Protein AF-F0ZV83-F1 (afdb_monomer)

Nearest PDB structures (foldseek):
  6my0-assembly2_B  TM=2.348E-01  e=2.759E-01  Homo sapiens
  6i8x-assembly2_B  TM=2.522E-01  e=2.759E-01  Ascaris suum
  5jk2-assembly1_A  TM=2.781E-01  e=2.162E+00  Treponema pallidum subsp. pallidum str. Nichols
  7fbi-assembly1_A  TM=1.540E-01  e=6.372E+00  human gammaherpesvirus 4

Sequence (252 aa):
MKFLIITIILFFNYIYAIQLETPTSIYTNFSIDGMRCNAEGETILLDQCKNLCSHPQNIQYDTTKDKYSISIYFDESCTQLSDRQYFTCPQAQIGADQIYCNNSIKYETFSSFTLSKRGCSYTSASIGNCTQFCGETYKVVQQTNTSFNYSIISFSDEECKNEKEIPLNFTCISDNKPVSVIDTDVSIICHGSSPSNNSESSNSQSSSSNSTSNSLSSSSSSQDGSDSENSSSIVKYSILLIIFTIFNIFIL

Solvent-accessible surface area (backbone atoms only — not comparable to full-atom values): 15341 Å² total; per-residue (Å²): 110,74,67,61,55,52,53,50,53,52,50,50,53,50,48,55,71,68,54,73,84,63,64,80,79,72,60,40,33,35,34,52,43,33,94,78,25,87,32,76,91,45,72,44,43,55,52,38,72,42,78,49,56,94,33,20,30,34,33,43,70,42,79,89,76,71,30,36,32,45,36,36,22,81,35,83,81,60,77,45,79,69,48,74,50,76,46,49,78,60,62,37,74,60,89,78,31,37,38,44,50,35,75,79,71,81,76,55,58,61,46,36,36,39,42,34,38,86,97,38,75,69,39,77,40,37,61,80,38,63,30,76,49,86,93,42,23,33,32,38,41,73,44,96,78,42,79,36,36,34,30,44,33,40,18,80,39,82,82,60,80,46,77,65,56,83,63,49,61,41,63,50,76,52,66,80,38,67,32,75,34,85,98,56,71,46,39,35,27,32,30,54,59,70,76,86,72,78,88,74,89,76,90,82,90,88,83,88,80,89,84,86,84,87,83,91,84,84,89,81,85,87,79,90,81,90,78,90,82,86,90,64,64,70,69,54,56,56,53,55,51,52,53,52,53,55,55,57,63,73,76,107

Structure (mmCIF, N/CA/C/O backbone):
data_AF-F0ZV83-F1
#
_entry.id   AF-F0ZV83-F1
#
loop_
_atom_site.group_PDB
_atom_site.id
_atom_site.type_symbol
_atom_site.label_atom_id
_atom_site.label_alt_id
_atom_site.label_comp_id
_atom_site.label_asym_id
_atom_site.label_entity_id
_atom_site.label_seq_id
_atom_site.pdbx_PDB_ins_code
_atom_site.Cartn_x
_atom_site.Cartn_y
_atom_site.Cartn_z
_atom_site.occupancy
_atom_site.B_iso_or_equiv
_atom_site.auth_seq_id
_atom_site.auth_comp_id
_atom_site.auth_asym_id
_atom_site.auth_atom_id
_atom_site.pdbx_PDB_model_num
ATOM 1 N N . MET A 1 1 ? 34.521 14.206 39.783 1.00 61.62 1 MET A N 1
ATOM 2 C CA . MET A 1 1 ? 34.780 13.918 38.350 1.00 61.62 1 MET A CA 1
ATOM 3 C C . MET A 1 1 ? 34.098 12.648 37.846 1.00 61.62 1 MET A C 1
ATOM 5 O O . MET A 1 1 ? 33.393 12.752 36.857 1.00 61.62 1 MET A O 1
ATOM 9 N N . LYS A 1 2 ? 34.213 11.485 38.511 1.00 62.41 2 LYS A N 1
ATOM 10 C CA . LYS A 1 2 ? 33.602 10.220 38.034 1.00 62.41 2 LYS A CA 1
ATOM 11 C C . LYS A 1 2 ? 32.083 10.288 37.781 1.00 62.41 2 LYS A C 1
ATOM 13 O O . LYS A 1 2 ? 31.611 9.740 36.798 1.00 62.41 2 LYS A O 1
ATOM 18 N N . PHE A 1 3 ? 31.341 11.016 38.618 1.00 65.81 3 PHE A N 1
ATOM 19 C CA . PHE A 1 3 ? 29.886 11.158 38.473 1.00 65.81 3 PHE A CA 1
ATOM 20 C C . PHE A 1 3 ? 29.480 11.959 37.223 1.00 65.81 3 PHE A C 1
ATOM 22 O O . PHE A 1 3 ? 28.558 11.568 36.524 1.00 65.81 3 PHE A O 1
ATOM 29 N N . LEU A 1 4 ? 30.221 13.024 36.894 1.00 75.25 4 LEU A N 1
ATOM 30 C CA . LEU A 1 4 ? 29.968 13.862 35.714 1.00 75.25 4 LEU A CA 1
ATOM 31 C C . LEU A 1 4 ? 30.155 13.069 34.410 1.00 75.25 4 LEU A C 1
ATOM 33 O O . LEU A 1 4 ? 29.366 13.203 33.481 1.00 75.25 4 LEU A O 1
ATOM 37 N N . ILE A 1 5 ? 31.180 12.212 34.365 1.00 76.81 5 ILE A N 1
ATOM 38 C CA . ILE A 1 5 ? 31.495 11.380 33.196 1.00 76.81 5 ILE A CA 1
ATOM 39 C C . ILE A 1 5 ? 30.369 10.372 32.934 1.00 76.81 5 ILE A C 1
ATOM 41 O O . ILE A 1 5 ? 29.948 10.210 31.793 1.00 76.81 5 ILE A O 1
ATOM 45 N N . ILE A 1 6 ? 29.827 9.748 33.986 1.00 79.00 6 ILE A N 1
ATOM 46 C CA . ILE A 1 6 ? 28.720 8.789 33.860 1.00 79.00 6 ILE A CA 1
ATOM 47 C C . ILE A 1 6 ? 27.459 9.482 33.329 1.00 79.00 6 ILE A C 1
ATOM 49 O O . ILE A 1 6 ? 26.824 8.966 32.411 1.00 79.00 6 ILE A O 1
ATOM 53 N N . THR A 1 7 ? 27.120 10.670 33.838 1.00 75.12 7 THR A N 1
ATOM 54 C CA . THR A 1 7 ? 25.938 11.412 33.372 1.00 75.12 7 THR A CA 1
ATOM 55 C C . THR A 1 7 ? 26.059 11.823 31.906 1.00 75.12 7 THR A C 1
ATOM 57 O O . THR A 1 7 ? 25.088 11.719 31.163 1.00 75.12 7 THR A O 1
ATOM 60 N N . ILE A 1 8 ? 27.253 12.231 31.463 1.00 78.62 8 ILE A N 1
ATOM 61 C CA . ILE A 1 8 ? 27.509 12.584 30.061 1.00 78.62 8 ILE A CA 1
ATOM 62 C C . ILE A 1 8 ? 27.368 11.350 29.159 1.00 78.62 8 ILE A C 1
ATOM 64 O O . ILE A 1 8 ? 26.695 11.428 28.136 1.00 78.62 8 ILE A O 1
ATOM 68 N N . ILE A 1 9 ? 27.924 10.197 29.548 1.00 75.81 9 ILE A N 1
ATOM 69 C CA . ILE A 1 9 ? 27.810 8.950 28.770 1.00 75.81 9 ILE A CA 1
ATOM 70 C C . ILE A 1 9 ? 26.347 8.511 28.638 1.00 75.81 9 ILE A C 1
ATOM 72 O O . ILE A 1 9 ? 25.919 8.130 27.550 1.00 75.81 9 ILE A O 1
ATOM 76 N N . LEU A 1 10 ? 25.563 8.583 29.716 1.00 74.38 10 LEU A N 1
ATOM 77 C CA . LEU A 1 10 ? 24.141 8.231 29.676 1.00 74.38 10 LEU A CA 1
ATOM 78 C C . LEU A 1 10 ? 23.335 9.208 28.816 1.00 74.38 10 LEU A C 1
ATOM 80 O O . LEU A 1 10 ? 22.484 8.775 28.049 1.00 74.38 10 LEU A O 1
ATOM 84 N N . PHE A 1 11 ? 23.639 10.505 28.885 1.00 74.88 11 PHE A N 1
ATOM 85 C CA . PHE A 1 11 ? 22.988 11.517 28.058 1.00 74.88 11 PHE A CA 1
ATOM 86 C C . PHE A 1 11 ? 23.322 11.349 26.570 1.00 74.88 11 PHE A C 1
ATOM 88 O O . PHE A 1 11 ? 22.432 11.454 25.734 1.00 74.88 11 PHE A O 1
ATOM 95 N N . PHE A 1 12 ? 24.567 11.002 26.227 1.00 69.69 12 PHE A N 1
ATOM 96 C CA . PHE A 1 12 ? 24.932 10.669 24.849 1.00 69.69 12 PHE A CA 1
ATOM 97 C C . PHE A 1 12 ? 24.249 9.390 24.366 1.00 69.69 12 PHE A C 1
ATOM 99 O O . PHE A 1 12 ? 23.709 9.400 23.269 1.00 69.69 12 PHE A O 1
ATOM 106 N N . ASN A 1 13 ? 24.198 8.322 25.169 1.00 64.81 13 ASN A N 1
ATOM 107 C CA . ASN A 1 13 ? 23.461 7.105 24.796 1.00 64.81 13 ASN A CA 1
ATOM 108 C C . ASN A 1 13 ? 21.956 7.370 24.631 1.00 64.81 13 ASN A C 1
ATOM 110 O O . ASN A 1 13 ? 21.340 6.839 23.715 1.00 64.81 13 ASN A O 1
ATOM 114 N N . TYR A 1 14 ? 21.377 8.233 25.468 1.00 66.94 14 TYR A N 1
ATOM 115 C CA . TYR A 1 14 ? 19.985 8.668 25.351 1.00 66.94 14 TYR A CA 1
ATOM 116 C C . TYR A 1 14 ? 19.747 9.502 24.083 1.00 66.94 14 TYR A C 1
ATOM 118 O O . TYR A 1 14 ? 18.780 9.270 23.368 1.00 66.94 14 TYR A O 1
ATOM 126 N N . ILE A 1 15 ? 20.657 10.422 23.745 1.00 63.88 15 ILE A N 1
ATOM 127 C CA . ILE A 1 15 ? 20.596 11.175 22.486 1.00 63.88 15 ILE A CA 1
ATOM 128 C C . ILE A 1 15 ? 20.787 10.251 21.277 1.00 63.88 15 ILE A C 1
ATOM 130 O O . ILE A 1 15 ? 20.085 10.437 20.293 1.00 63.88 15 ILE A O 1
ATOM 134 N N . TYR A 1 16 ? 21.660 9.241 21.343 1.00 55.75 16 TYR A N 1
ATOM 135 C CA . TYR A 1 16 ? 21.807 8.219 20.296 1.00 55.75 16 TYR A CA 1
ATOM 136 C C . TYR A 1 16 ? 20.568 7.326 20.157 1.00 55.75 16 TYR A C 1
ATOM 138 O O . TYR A 1 16 ? 20.278 6.881 19.057 1.00 55.75 16 TYR A O 1
ATOM 146 N N . ALA A 1 17 ? 19.821 7.082 21.237 1.00 55.75 17 ALA A N 1
ATOM 147 C CA . ALA A 1 17 ? 18.543 6.375 21.165 1.00 55.75 17 ALA A CA 1
ATOM 148 C C . ALA A 1 17 ? 17.415 7.243 20.569 1.00 55.75 17 ALA A C 1
ATOM 150 O O . ALA A 1 17 ? 16.441 6.704 20.058 1.00 55.75 17 ALA A O 1
ATOM 151 N N . ILE A 1 18 ? 17.535 8.575 20.633 1.00 52.28 18 ILE A N 1
ATOM 152 C CA . ILE A 1 18 ? 16.544 9.532 20.101 1.00 52.28 18 ILE A CA 1
ATOM 153 C C . ILE A 1 18 ? 16.893 9.999 18.681 1.00 52.28 18 ILE A C 1
ATOM 155 O O . ILE A 1 18 ? 16.014 10.366 17.905 1.00 52.28 18 ILE A O 1
ATOM 159 N N . GLN A 1 19 ? 18.172 10.003 18.321 1.00 40.22 19 GLN A N 1
ATOM 160 C CA . GLN A 1 19 ? 18.642 10.345 16.987 1.00 40.22 19 GLN A CA 1
ATOM 161 C C . GLN A 1 19 ? 18.720 9.071 16.141 1.00 40.22 19 GLN A C 1
ATOM 163 O O . GLN A 1 19 ? 19.552 8.213 16.407 1.00 40.22 19 GLN A O 1
ATOM 168 N N . LEU A 1 20 ? 17.922 9.041 15.069 1.00 44.94 20 LEU A N 1
ATOM 169 C CA . LEU A 1 20 ? 18.002 8.144 13.904 1.00 44.94 20 LEU A CA 1
ATOM 170 C C . LEU A 1 20 ? 17.047 6.940 13.842 1.00 44.94 20 LEU A C 1
ATOM 172 O O . LEU A 1 20 ? 17.325 5.995 13.110 1.00 44.94 20 LEU A O 1
ATOM 176 N N . GLU A 1 21 ? 15.832 7.045 14.381 1.00 40.59 21 GLU A N 1
ATOM 177 C CA . GLU A 1 21 ? 14.703 6.607 13.544 1.00 40.59 21 GLU A CA 1
ATOM 178 C C . GLU A 1 21 ? 14.477 7.693 12.488 1.00 40.59 21 GLU A C 1
ATOM 180 O O . GLU A 1 21 ? 13.590 8.540 12.586 1.00 40.59 21 GLU A O 1
ATOM 185 N N . THR A 1 22 ? 15.366 7.749 11.493 1.00 42.22 22 THR A N 1
ATOM 186 C CA . THR A 1 22 ? 15.035 8.465 10.263 1.00 42.22 22 THR A CA 1
ATOM 187 C C . THR A 1 22 ? 13.762 7.826 9.734 1.00 42.22 22 THR A C 1
ATOM 189 O O . THR A 1 22 ? 13.762 6.598 9.605 1.00 42.22 22 THR A O 1
ATOM 192 N N . PRO A 1 23 ? 12.701 8.598 9.433 1.00 47.75 23 PRO A N 1
ATOM 193 C CA . PRO A 1 23 ? 11.516 8.025 8.818 1.00 47.75 23 PRO A CA 1
ATOM 194 C C . PRO A 1 23 ? 11.986 7.228 7.605 1.00 47.75 23 PRO A C 1
ATOM 196 O O . PRO A 1 23 ? 12.714 7.768 6.761 1.00 47.75 23 PRO A O 1
ATOM 199 N N . THR A 1 24 ? 11.648 5.936 7.560 1.00 54.34 24 THR A N 1
ATOM 200 C CA . THR A 1 24 ? 11.872 5.117 6.374 1.00 54.34 24 THR A CA 1
ATOM 201 C C . THR A 1 24 ? 11.246 5.885 5.224 1.00 54.34 24 THR A C 1
ATOM 203 O O . THR A 1 24 ? 10.044 6.149 5.195 1.00 54.34 24 THR A O 1
ATOM 206 N N . SER A 1 25 ? 12.100 6.399 4.341 1.00 66.19 25 SER A N 1
ATOM 207 C CA . SER A 1 25 ? 11.633 7.188 3.214 1.00 66.19 25 SER A CA 1
ATOM 208 C C . SER A 1 25 ? 10.955 6.206 2.277 1.00 66.19 25 SER A C 1
ATOM 210 O O . SER A 1 25 ? 11.633 5.471 1.562 1.00 66.19 25 SER A O 1
ATOM 212 N N . ILE A 1 26 ? 9.625 6.137 2.343 1.00 76.62 26 ILE A N 1
ATOM 213 C CA . ILE A 1 26 ? 8.868 5.404 1.341 1.00 76.62 26 ILE A CA 1
ATOM 214 C C . ILE A 1 26 ? 9.105 6.104 -0.003 1.00 76.62 26 ILE A C 1
ATOM 216 O O . ILE A 1 26 ? 9.083 7.333 -0.109 1.00 76.62 26 ILE A O 1
ATOM 220 N N . TYR A 1 27 ? 9.375 5.309 -1.024 1.00 83.38 27 TYR A N 1
ATOM 221 C CA . TYR A 1 27 ? 9.462 5.740 -2.401 1.00 83.38 27 TYR A CA 1
ATOM 222 C C . TYR A 1 27 ? 8.074 5.602 -3.010 1.00 83.38 27 TYR A C 1
ATOM 224 O O . TYR A 1 27 ? 7.377 4.613 -2.792 1.00 83.38 27 TYR A O 1
ATOM 232 N N . THR A 1 28 ? 7.653 6.618 -3.746 1.00 82.19 28 THR A N 1
ATOM 233 C CA . THR A 1 28 ? 6.270 6.732 -4.233 1.00 82.19 28 THR A CA 1
ATOM 234 C C . THR A 1 28 ? 6.177 6.777 -5.743 1.00 82.19 28 THR A C 1
ATOM 236 O O . THR A 1 28 ? 5.082 6.693 -6.287 1.00 82.19 28 THR A O 1
ATOM 239 N N . ASN A 1 29 ? 7.312 6.908 -6.418 1.00 87.31 29 ASN A N 1
ATOM 240 C CA . ASN A 1 29 ? 7.398 7.053 -7.853 1.00 87.31 29 ASN A CA 1
ATOM 241 C C . ASN A 1 29 ? 8.485 6.113 -8.370 1.00 87.31 29 ASN A C 1
ATOM 243 O O . ASN A 1 29 ? 9.627 6.175 -7.914 1.00 87.31 29 ASN A O 1
ATOM 247 N N . PHE A 1 30 ? 8.125 5.233 -9.293 1.00 89.62 30 PHE A N 1
ATOM 248 C CA . PHE A 1 30 ? 9.000 4.179 -9.781 1.00 89.62 30 PHE A CA 1
ATOM 249 C C . PHE A 1 30 ? 9.090 4.255 -11.294 1.00 89.62 30 PHE A C 1
ATOM 251 O O . PHE A 1 30 ? 8.068 4.377 -11.967 1.00 89.62 30 PHE A O 1
ATOM 258 N N . SER A 1 31 ? 10.300 4.147 -11.829 1.00 89.75 31 SER A N 1
ATOM 259 C CA . SER A 1 31 ? 10.521 3.918 -13.256 1.00 89.75 31 SER A CA 1
ATOM 260 C C . SER A 1 31 ? 11.112 2.532 -13.462 1.00 89.75 31 SER A C 1
ATOM 262 O O . SER A 1 31 ? 11.942 2.081 -12.668 1.00 89.75 31 SER A O 1
ATOM 264 N N . ILE A 1 32 ? 10.671 1.863 -14.523 1.00 87.94 32 ILE A N 1
ATOM 265 C CA . ILE A 1 32 ? 11.094 0.510 -14.880 1.00 87.94 32 ILE A CA 1
ATOM 266 C C . ILE A 1 32 ? 11.774 0.597 -16.238 1.00 87.94 32 ILE A C 1
ATOM 268 O O . ILE A 1 32 ? 11.177 1.081 -17.196 1.00 87.94 32 ILE A O 1
ATOM 272 N N . ASP A 1 33 ? 13.016 0.143 -16.300 1.00 85.69 33 ASP A N 1
ATOM 273 C CA . ASP A 1 33 ? 13.825 0.121 -17.514 1.00 85.69 33 ASP A CA 1
ATOM 274 C C . ASP A 1 33 ? 14.357 -1.294 -17.737 1.00 85.69 33 ASP A C 1
ATOM 276 O O . ASP A 1 33 ? 14.732 -1.977 -16.788 1.00 85.69 33 ASP A O 1
ATOM 280 N N . GLY A 1 34 ? 14.396 -1.766 -18.974 1.00 77.75 34 GLY A N 1
ATOM 281 C CA . GLY A 1 34 ? 14.925 -3.088 -19.270 1.00 77.75 34 GLY A CA 1
ATOM 282 C C . GLY A 1 34 ? 14.707 -3.507 -20.710 1.00 77.75 34 GLY A C 1
ATOM 283 O O . GLY A 1 34 ? 13.873 -2.967 -21.430 1.00 77.75 34 GLY A O 1
ATOM 284 N N . MET A 1 35 ? 15.429 -4.545 -21.142 1.00 71.19 35 MET A N 1
ATOM 285 C CA . MET A 1 35 ? 15.373 -5.032 -22.530 1.00 71.19 35 MET A CA 1
ATOM 286 C C . MET A 1 35 ? 13.969 -5.446 -22.995 1.00 71.19 35 MET A C 1
ATOM 288 O O . MET A 1 35 ? 13.728 -5.551 -24.197 1.00 71.19 35 MET A O 1
ATOM 292 N N . ARG A 1 36 ? 13.065 -5.760 -22.062 1.00 70.56 36 ARG A N 1
ATOM 293 C CA . ARG A 1 36 ? 11.681 -6.165 -22.351 1.00 70.56 36 ARG A CA 1
ATOM 294 C C . ARG A 1 36 ? 10.676 -5.044 -22.100 1.00 70.56 36 ARG A C 1
ATOM 296 O O . ARG A 1 36 ? 9.490 -5.225 -22.374 1.00 70.56 36 ARG A O 1
ATOM 303 N N . CYS A 1 37 ? 11.141 -3.902 -21.608 1.00 73.81 37 CYS A N 1
ATOM 304 C CA . CYS A 1 37 ? 10.320 -2.774 -21.234 1.00 73.81 37 CYS A CA 1
ATOM 305 C C . CYS A 1 37 ? 10.724 -1.523 -22.020 1.00 73.81 37 CYS A C 1
ATOM 307 O O . CYS A 1 37 ? 11.617 -0.787 -21.625 1.00 73.81 37 CYS A O 1
ATOM 309 N N . ASN A 1 38 ? 10.001 -1.224 -23.101 1.00 67.25 38 ASN A N 1
ATOM 310 C CA . ASN A 1 38 ? 10.189 0.018 -23.867 1.00 67.25 38 ASN A CA 1
ATOM 311 C C . ASN A 1 38 ? 9.518 1.238 -23.203 1.00 67.25 38 ASN A C 1
ATOM 313 O O . ASN A 1 38 ? 9.134 2.180 -23.891 1.00 67.25 38 ASN A O 1
ATOM 317 N N . ALA A 1 39 ? 9.315 1.213 -21.887 1.00 68.19 39 ALA A N 1
ATOM 318 C CA . ALA A 1 39 ? 8.642 2.284 -21.159 1.00 68.19 39 ALA A CA 1
ATOM 319 C C . ALA A 1 39 ? 9.640 3.371 -20.721 1.00 68.19 39 ALA A C 1
ATOM 321 O O . ALA A 1 39 ? 9.529 3.892 -19.615 1.00 68.19 39 ALA A O 1
ATOM 322 N N . GLU A 1 40 ? 10.643 3.677 -21.557 1.00 65.44 40 GLU A N 1
ATOM 323 C CA . GLU A 1 40 ? 11.725 4.614 -21.232 1.00 65.44 40 GLU A CA 1
ATOM 324 C C . GLU A 1 40 ? 11.160 5.933 -20.680 1.00 65.44 40 GLU A C 1
ATOM 326 O O . GLU A 1 40 ? 10.445 6.669 -21.361 1.00 65.44 40 GLU A O 1
ATOM 331 N N . GLY A 1 41 ? 11.472 6.226 -19.415 1.00 64.62 41 GLY A N 1
ATOM 332 C CA . GLY A 1 41 ? 11.028 7.439 -18.723 1.00 64.62 41 GLY A CA 1
ATOM 333 C C . GLY A 1 41 ? 9.581 7.423 -18.218 1.00 64.62 41 GLY A C 1
ATOM 334 O O . GLY A 1 41 ? 9.156 8.387 -17.579 1.00 64.62 41 GLY A O 1
ATOM 335 N N . GLU A 1 42 ? 8.819 6.354 -18.446 1.00 80.38 42 GLU A N 1
ATOM 336 C CA . GLU A 1 42 ? 7.504 6.213 -17.844 1.00 80.38 42 GLU A CA 1
ATOM 337 C C . GLU A 1 42 ? 7.595 5.860 -16.363 1.00 80.38 42 GLU A C 1
ATOM 339 O O . GLU A 1 42 ? 8.366 5.004 -15.926 1.00 80.38 42 GLU A O 1
ATOM 344 N N . THR A 1 43 ? 6.730 6.505 -15.589 1.00 85.94 43 THR A N 1
ATOM 345 C CA . THR A 1 43 ? 6.628 6.282 -14.156 1.00 85.94 43 THR A CA 1
ATOM 346 C C . THR A 1 43 ? 5.312 5.625 -13.772 1.00 85.94 43 THR A C 1
ATOM 348 O O . THR A 1 43 ? 4.276 5.831 -14.415 1.00 85.94 43 THR A O 1
ATOM 351 N N . ILE A 1 44 ? 5.353 4.839 -12.704 1.00 87.38 44 ILE A N 1
ATOM 352 C CA . ILE A 1 44 ? 4.197 4.332 -11.972 1.00 87.38 44 ILE A CA 1
ATOM 353 C C . ILE A 1 44 ? 4.268 4.871 -10.549 1.00 87.38 44 ILE A C 1
ATOM 355 O O . ILE A 1 44 ? 5.325 4.848 -9.914 1.00 87.38 44 ILE A O 1
ATOM 359 N N . LEU A 1 45 ? 3.153 5.406 -10.062 1.00 85.38 45 LEU A N 1
ATOM 360 C CA . LEU A 1 45 ? 3.042 5.790 -8.663 1.00 85.38 45 LEU A CA 1
ATOM 361 C C . LEU A 1 45 ? 2.723 4.557 -7.813 1.00 85.38 45 LEU A C 1
ATOM 363 O O . LEU A 1 45 ? 2.105 3.606 -8.297 1.00 85.38 45 LEU A O 1
ATOM 367 N N . LEU A 1 46 ? 3.124 4.585 -6.542 1.00 84.38 46 LEU A N 1
ATOM 368 C CA . LEU A 1 46 ? 2.695 3.585 -5.563 1.00 84.38 46 LEU A CA 1
ATOM 369 C C . LEU A 1 46 ? 1.161 3.439 -5.608 1.00 84.38 46 LEU A C 1
ATOM 371 O O . LEU A 1 46 ? 0.448 4.409 -5.843 1.00 84.38 46 LEU A O 1
ATOM 375 N N . ASP A 1 47 ? 0.660 2.220 -5.459 1.00 79.75 47 ASP A N 1
ATOM 376 C CA . ASP A 1 47 ? -0.753 1.832 -5.498 1.00 79.75 47 ASP A CA 1
ATOM 377 C C . ASP A 1 47 ? -1.528 2.197 -6.781 1.00 79.75 47 ASP A C 1
ATOM 379 O O . ASP A 1 47 ? -2.712 1.881 -6.901 1.00 79.75 47 ASP A O 1
ATOM 383 N N . GLN A 1 48 ? -0.874 2.745 -7.809 1.00 83.75 48 GLN A N 1
ATOM 384 C CA . GLN A 1 48 ? -1.492 2.998 -9.106 1.00 83.75 48 GLN A CA 1
ATOM 385 C C . GLN A 1 48 ? -1.460 1.745 -9.983 1.00 83.75 48 GLN A C 1
ATOM 387 O O . GLN A 1 48 ? -0.416 1.122 -10.151 1.00 83.75 48 GLN A O 1
ATOM 392 N N . CYS A 1 49 ? -2.595 1.376 -10.578 1.00 86.25 49 CYS A N 1
ATOM 393 C CA . CYS A 1 49 ? -2.613 0.436 -11.697 1.00 86.25 49 CYS A CA 1
ATOM 394 C C . CYS A 1 49 ? -2.235 1.185 -12.980 1.00 86.25 49 CYS A C 1
ATOM 396 O O . CYS A 1 49 ? -2.894 2.166 -13.342 1.00 86.25 49 CYS A O 1
ATOM 398 N N . LYS A 1 50 ? -1.169 0.760 -13.659 1.00 89.50 50 LYS A N 1
ATOM 399 C CA . LYS A 1 50 ? -0.720 1.366 -14.915 1.00 89.50 50 LYS A CA 1
ATOM 400 C C . LYS A 1 50 ? -0.221 0.296 -15.878 1.00 89.50 50 LYS A C 1
ATOM 402 O O . LYS A 1 50 ? 0.498 -0.609 -15.476 1.00 89.50 50 LYS A O 1
ATOM 407 N N . ASN A 1 51 ? -0.575 0.416 -17.155 1.00 88.31 51 ASN A N 1
ATOM 408 C CA . ASN A 1 51 ? -0.007 -0.432 -18.197 1.00 88.31 51 ASN A CA 1
ATOM 409 C C . ASN A 1 51 ? 1.429 0.026 -18.504 1.00 88.31 51 ASN A C 1
ATOM 411 O O . ASN A 1 51 ? 1.630 1.136 -18.989 1.00 88.31 51 ASN A O 1
ATOM 415 N N . LEU A 1 52 ? 2.408 -0.813 -18.171 1.00 85.69 52 LEU A N 1
ATOM 416 C CA . LEU A 1 52 ? 3.836 -0.609 -18.406 1.00 85.69 52 LEU A CA 1
ATOM 417 C C . LEU A 1 52 ? 4.436 -1.887 -18.985 1.00 85.69 52 LEU A C 1
ATOM 419 O O . LEU A 1 52 ? 4.028 -2.995 -18.646 1.00 85.69 52 LEU A O 1
ATOM 423 N N . CYS A 1 53 ? 5.425 -1.756 -19.868 1.00 83.38 53 CYS A N 1
ATOM 424 C CA . CYS A 1 53 ? 6.082 -2.916 -20.480 1.00 83.38 53 CYS A CA 1
ATOM 425 C C . CYS A 1 53 ? 5.075 -3.913 -21.117 1.00 83.38 53 CYS A C 1
ATOM 427 O O . CYS A 1 53 ? 5.244 -5.130 -21.027 1.00 83.38 53 CYS A O 1
ATOM 429 N N . SER A 1 54 ? 4.003 -3.399 -21.739 1.00 83.81 54 SER A N 1
ATOM 430 C CA . SER A 1 54 ? 2.882 -4.167 -22.324 1.00 83.81 54 SER A CA 1
ATOM 431 C C . SER A 1 54 ? 2.021 -4.974 -21.341 1.00 83.81 54 SER A C 1
ATOM 433 O O . SER A 1 54 ? 1.246 -5.821 -21.782 1.00 83.81 54 SER A O 1
ATOM 435 N N . HIS A 1 55 ? 2.143 -4.735 -20.035 1.00 88.12 55 HIS A N 1
ATOM 436 C CA . HIS A 1 55 ? 1.333 -5.397 -19.019 1.00 88.12 55 HIS A CA 1
ATOM 437 C C . HIS A 1 55 ? 0.785 -4.385 -18.002 1.00 88.12 55 HIS A C 1
ATOM 439 O O . HIS A 1 55 ? 1.493 -3.465 -17.594 1.00 88.12 55 HIS A O 1
ATOM 445 N N . PRO A 1 56 ? -0.452 -4.553 -17.523 1.00 90.81 56 PRO A N 1
ATOM 446 C CA . PRO A 1 56 ? -0.944 -3.840 -16.351 1.00 90.81 56 PRO A CA 1
ATOM 447 C C . PRO A 1 56 ? -0.122 -4.210 -15.111 1.00 90.81 56 PRO A C 1
ATOM 449 O O . PRO A 1 56 ? 0.053 -5.386 -14.789 1.00 90.81 56 PRO A O 1
ATOM 452 N N . GLN A 1 57 ? 0.403 -3.199 -14.427 1.00 90.75 57 GLN A N 1
ATOM 453 C CA . GLN A 1 57 ? 1.286 -3.336 -13.277 1.00 90.75 57 GLN A CA 1
ATOM 454 C C . GLN A 1 57 ? 0.826 -2.443 -12.128 1.00 90.75 57 GLN A C 1
ATOM 456 O O . GLN A 1 57 ? 0.199 -1.403 -12.336 1.00 90.75 57 GLN A O 1
ATOM 461 N N . ASN A 1 58 ? 1.166 -2.847 -10.909 1.00 90.69 58 ASN A N 1
ATOM 462 C CA . ASN A 1 58 ? 0.933 -2.091 -9.687 1.00 90.69 58 ASN A CA 1
ATOM 463 C C . ASN A 1 58 ? 2.106 -2.298 -8.730 1.00 90.69 58 ASN A C 1
ATOM 465 O O . ASN A 1 58 ? 2.570 -3.429 -8.575 1.00 90.69 58 ASN A O 1
ATOM 469 N N . ILE A 1 59 ? 2.570 -1.227 -8.085 1.00 89.50 59 ILE A N 1
ATOM 470 C CA . ILE A 1 59 ? 3.602 -1.314 -7.049 1.00 89.50 59 ILE A CA 1
ATOM 471 C C . ILE A 1 59 ? 2.981 -0.971 -5.705 1.00 89.50 59 ILE A C 1
ATOM 473 O O . ILE A 1 59 ? 2.373 0.082 -5.572 1.00 89.50 59 ILE A O 1
ATOM 477 N N . GLN A 1 60 ? 3.163 -1.836 -4.713 1.00 87.62 60 GLN A N 1
ATOM 478 C CA . GLN A 1 60 ? 2.618 -1.671 -3.363 1.00 87.62 60 GLN A CA 1
ATOM 479 C C . GLN A 1 60 ? 3.740 -1.774 -2.339 1.00 87.62 60 GLN A C 1
ATOM 481 O O . GLN A 1 60 ? 4.711 -2.498 -2.564 1.00 87.62 60 GLN A O 1
ATOM 486 N N . TYR A 1 61 ? 3.600 -1.101 -1.201 1.00 83.06 61 TYR A N 1
ATOM 487 C CA . TYR A 1 61 ? 4.554 -1.199 -0.101 1.00 83.06 61 TYR A CA 1
ATOM 488 C C . TYR A 1 61 ? 3.984 -2.069 1.023 1.00 83.06 61 TYR A C 1
ATOM 490 O O . TYR A 1 61 ? 2.952 -1.763 1.615 1.00 83.06 61 TYR A O 1
ATOM 498 N N . ASP A 1 62 ? 4.667 -3.174 1.310 1.00 78.62 62 ASP A N 1
ATOM 499 C CA . ASP A 1 62 ? 4.399 -4.039 2.453 1.00 78.62 62 ASP A CA 1
ATOM 500 C C . ASP A 1 62 ? 5.145 -3.474 3.666 1.00 78.62 62 ASP A C 1
ATOM 502 O O . ASP A 1 62 ? 6.325 -3.762 3.893 1.00 78.62 62 ASP A O 1
ATOM 506 N N . THR A 1 63 ? 4.434 -2.667 4.449 1.00 71.75 63 THR A N 1
ATOM 507 C CA . THR A 1 63 ? 4.925 -2.062 5.697 1.00 71.75 63 THR A CA 1
ATOM 508 C C . THR A 1 63 ? 5.376 -3.102 6.724 1.00 71.75 63 THR A C 1
ATOM 510 O O . THR A 1 63 ? 6.249 -2.823 7.538 1.00 71.75 63 THR A O 1
ATOM 513 N N . THR A 1 64 ? 4.823 -4.317 6.682 1.00 71.94 64 THR A N 1
ATOM 514 C CA . THR A 1 64 ? 5.156 -5.391 7.629 1.00 71.94 64 THR A CA 1
ATOM 515 C C . THR A 1 64 ? 6.520 -5.995 7.317 1.00 71.94 64 THR A C 1
ATOM 517 O O . THR A 1 64 ? 7.257 -6.384 8.221 1.00 71.94 64 THR A O 1
ATOM 520 N N . LYS A 1 65 ? 6.854 -6.099 6.026 1.00 74.62 65 LYS A N 1
ATOM 521 C CA . LYS A 1 65 ? 8.130 -6.656 5.556 1.00 74.62 65 LYS A CA 1
ATOM 522 C C . LYS A 1 65 ? 9.182 -5.597 5.245 1.00 74.62 65 LYS A C 1
ATOM 524 O O . LYS A 1 65 ? 10.307 -5.983 4.936 1.00 74.62 65 LYS A O 1
ATOM 529 N N . ASP A 1 66 ? 8.807 -4.320 5.285 1.00 76.38 66 ASP A N 1
ATOM 530 C CA . ASP A 1 66 ? 9.606 -3.192 4.803 1.00 76.38 66 ASP A CA 1
ATOM 531 C C . ASP A 1 66 ? 10.123 -3.431 3.369 1.00 76.38 66 ASP A C 1
ATOM 533 O O . ASP A 1 66 ? 11.312 -3.344 3.060 1.00 76.38 66 ASP A O 1
ATOM 537 N N . LYS A 1 67 ? 9.211 -3.849 2.480 1.00 85.81 67 LYS A N 1
ATOM 538 C CA . LYS A 1 67 ? 9.520 -4.190 1.083 1.00 85.81 67 LYS A CA 1
ATOM 539 C C . LYS A 1 67 ? 8.450 -3.682 0.139 1.00 85.81 67 LYS A C 1
ATOM 541 O O . LYS A 1 67 ? 7.273 -3.657 0.474 1.00 85.81 67 LYS A O 1
ATOM 546 N N . TYR A 1 68 ? 8.851 -3.379 -1.086 1.00 89.31 68 TYR A N 1
ATOM 547 C CA . TYR A 1 68 ? 7.920 -3.151 -2.181 1.00 89.31 68 TYR A CA 1
ATOM 548 C C . TYR A 1 68 ? 7.563 -4.478 -2.835 1.00 89.31 68 TYR A C 1
ATOM 550 O O . TYR A 1 68 ? 8.346 -5.429 -2.818 1.00 89.31 68 TYR A O 1
ATOM 558 N N . SER A 1 69 ? 6.387 -4.535 -3.438 1.00 90.88 69 SER A N 1
ATOM 559 C CA . SER A 1 69 ? 6.004 -5.582 -4.372 1.00 90.88 69 SER A CA 1
ATOM 560 C C . SER A 1 69 ? 5.626 -4.954 -5.698 1.00 90.88 69 SER A C 1
ATOM 562 O O . SER A 1 69 ? 4.969 -3.917 -5.711 1.00 90.88 69 SER A O 1
ATOM 564 N N . ILE A 1 70 ? 6.039 -5.573 -6.797 1.00 91.62 70 ILE A N 1
ATOM 565 C CA . ILE A 1 70 ? 5.488 -5.313 -8.119 1.00 91.62 70 ILE A CA 1
ATOM 566 C C . ILE A 1 70 ? 4.564 -6.474 -8.463 1.00 91.62 70 ILE A C 1
ATOM 568 O O . ILE A 1 70 ? 4.962 -7.637 -8.395 1.00 91.62 70 ILE A O 1
ATOM 572 N N . SER A 1 71 ? 3.316 -6.157 -8.776 1.00 91.75 71 SER A N 1
ATOM 573 C CA . SER A 1 71 ? 2.304 -7.112 -9.211 1.00 91.75 71 SER A CA 1
ATOM 574 C C . SER A 1 71 ? 2.009 -6.871 -10.689 1.00 91.75 71 SER A C 1
ATOM 576 O O . SER A 1 71 ? 1.776 -5.731 -11.089 1.00 91.75 71 SER A O 1
ATOM 578 N N . ILE A 1 72 ? 2.023 -7.936 -11.487 1.00 90.62 72 ILE A N 1
ATOM 579 C CA . ILE A 1 72 ? 1.680 -7.942 -12.914 1.00 90.62 72 ILE A CA 1
ATOM 580 C C . ILE A 1 72 ? 0.308 -8.598 -13.052 1.00 90.62 72 ILE A C 1
ATOM 582 O O . ILE A 1 72 ? 0.076 -9.650 -12.455 1.00 90.62 72 ILE A O 1
ATOM 586 N N . TYR A 1 73 ? -0.589 -8.011 -13.839 1.00 91.69 73 TYR A N 1
ATOM 587 C CA . TYR A 1 73 ? -1.969 -8.473 -13.998 1.00 91.69 73 TYR A CA 1
ATOM 588 C C . TYR A 1 73 ? -2.278 -8.855 -15.446 1.00 91.69 73 TYR A C 1
ATOM 590 O O . TYR A 1 73 ? -1.623 -8.398 -16.381 1.00 91.69 73 TYR A O 1
ATOM 598 N N . PHE A 1 74 ? -3.295 -9.699 -15.630 1.00 88.81 74 PHE A N 1
ATOM 599 C CA . PHE A 1 74 ? -3.804 -10.070 -16.954 1.00 88.81 74 PHE A CA 1
ATOM 600 C C . PHE A 1 74 ? -4.769 -9.031 -17.546 1.00 88.81 74 PHE A C 1
ATOM 602 O O . PHE A 1 74 ? -5.007 -9.037 -18.752 1.00 88.81 74 PHE A O 1
ATOM 609 N N . ASP A 1 75 ? -5.333 -8.155 -16.714 1.00 89.12 75 ASP A N 1
ATOM 610 C CA . ASP A 1 75 ? -6.362 -7.182 -17.078 1.00 89.12 75 ASP A CA 1
ATOM 611 C C . ASP A 1 75 ? -5.968 -5.746 -16.712 1.00 89.12 75 ASP A C 1
ATOM 613 O O . ASP A 1 75 ? -5.316 -5.495 -15.699 1.00 89.12 75 ASP A O 1
ATOM 617 N N . GLU A 1 76 ? -6.411 -4.781 -17.521 1.00 86.81 76 GLU A N 1
ATOM 618 C CA . GLU A 1 76 ? -6.097 -3.353 -17.341 1.00 86.81 76 GLU A CA 1
ATOM 619 C C . GLU A 1 76 ? -6.686 -2.744 -16.064 1.00 86.81 76 GLU A C 1
ATOM 621 O O . GLU A 1 76 ? -6.260 -1.671 -15.643 1.00 86.81 76 GLU A O 1
ATOM 626 N N . SER A 1 77 ? -7.645 -3.423 -15.430 1.00 84.25 77 SER A N 1
ATOM 627 C CA . SER A 1 77 ? -8.203 -3.026 -14.136 1.00 84.25 77 SER A CA 1
ATOM 628 C C . SER A 1 77 ? -7.393 -3.516 -12.929 1.00 84.25 77 SER A C 1
ATOM 630 O O . SER A 1 77 ? -7.775 -3.214 -11.801 1.00 84.25 77 SER A O 1
ATOM 632 N N . CYS A 1 78 ? -6.286 -4.239 -13.139 1.00 86.38 78 CYS A N 1
ATOM 633 C CA . CYS A 1 78 ? -5.463 -4.845 -12.090 1.00 86.38 78 CYS A CA 1
ATOM 634 C C . CYS A 1 78 ? -6.266 -5.707 -11.098 1.00 86.38 78 CYS A C 1
ATOM 636 O O . CYS A 1 78 ? -6.112 -5.591 -9.882 1.00 86.38 78 CYS A O 1
ATOM 638 N N . THR A 1 79 ? -7.141 -6.577 -11.608 1.00 82.31 79 THR A N 1
ATOM 639 C CA . THR A 1 79 ? -8.000 -7.437 -10.773 1.00 82.31 79 THR A CA 1
ATOM 640 C C . THR A 1 79 ? -7.565 -8.902 -10.755 1.00 82.31 79 THR A C 1
ATOM 642 O O . THR A 1 79 ? -7.787 -9.599 -9.765 1.00 82.31 79 THR A O 1
ATOM 645 N N . GLN A 1 80 ? -6.919 -9.383 -11.816 1.00 84.00 80 GLN A N 1
ATOM 646 C CA . GLN A 1 80 ? -6.496 -10.764 -12.003 1.00 84.00 80 GLN A CA 1
ATOM 647 C C . GLN A 1 80 ? -4.967 -10.854 -12.030 1.00 84.00 80 GLN A C 1
ATOM 649 O O . GLN A 1 80 ? -4.321 -10.633 -13.056 1.00 84.00 80 GLN A O 1
ATOM 654 N N . LEU A 1 81 ? -4.388 -11.189 -10.876 1.00 88.19 81 LEU A N 1
ATOM 655 C CA . LEU A 1 81 ? -2.942 -11.299 -10.692 1.00 88.19 81 LEU A CA 1
ATOM 656 C C . LEU A 1 81 ? -2.342 -12.400 -11.584 1.00 88.19 81 LEU A C 1
ATOM 658 O O . LEU A 1 81 ? -2.821 -13.535 -11.589 1.00 88.19 81 LEU A O 1
ATOM 662 N N . SER A 1 82 ? -1.270 -12.060 -12.298 1.00 91.00 82 SER A N 1
ATOM 663 C CA . SER A 1 82 ? -0.430 -12.988 -13.061 1.00 91.00 82 SER A CA 1
ATOM 664 C C . SER A 1 82 ? 0.817 -13.380 -12.276 1.00 91.00 82 SER A C 1
ATOM 666 O O . SER A 1 82 ? 1.090 -14.565 -12.110 1.00 91.00 82 SER A O 1
ATOM 668 N N . ASP A 1 83 ? 1.585 -12.394 -11.814 1.00 89.88 83 ASP A N 1
ATOM 669 C CA . ASP A 1 83 ? 2.842 -12.610 -11.091 1.00 89.88 83 ASP A CA 1
ATOM 670 C C . ASP A 1 83 ? 3.056 -11.512 -10.044 1.00 89.88 83 ASP A C 1
ATOM 672 O O . ASP A 1 83 ? 2.521 -10.408 -10.170 1.00 89.88 83 ASP A O 1
ATOM 676 N N . ARG A 1 84 ? 3.844 -11.812 -9.009 1.00 90.50 84 ARG A N 1
ATOM 677 C CA . ARG A 1 84 ? 4.243 -10.850 -7.981 1.00 90.50 84 ARG A CA 1
ATOM 678 C C . ARG A 1 84 ? 5.674 -11.095 -7.534 1.00 90.50 84 ARG A C 1
ATOM 680 O O . ARG A 1 84 ? 6.032 -12.200 -7.133 1.00 90.50 84 ARG A O 1
ATOM 687 N N . GLN A 1 85 ? 6.464 -10.027 -7.489 1.00 91.31 85 GLN A N 1
ATOM 688 C CA . GLN A 1 85 ? 7.841 -10.069 -7.001 1.00 91.31 85 GLN A CA 1
ATOM 689 C C . GLN A 1 85 ? 8.091 -8.962 -5.981 1.00 91.31 85 GLN A C 1
ATOM 691 O O . GLN A 1 85 ? 7.535 -7.872 -6.085 1.00 91.31 85 GLN A O 1
ATOM 696 N N . TYR A 1 86 ? 8.919 -9.250 -4.977 1.00 91.00 86 TYR A N 1
ATOM 697 C CA . TYR A 1 86 ? 9.245 -8.314 -3.901 1.00 91.00 86 TYR A CA 1
ATOM 698 C C . TYR A 1 86 ? 10.645 -7.737 -4.081 1.00 91.00 86 TYR A C 1
ATOM 700 O O . TYR A 1 86 ? 11.570 -8.457 -4.453 1.00 91.00 86 TYR A O 1
ATOM 708 N N . PHE A 1 87 ? 10.814 -6.460 -3.752 1.00 91.81 87 PHE A N 1
ATOM 709 C CA . PHE A 1 87 ? 12.072 -5.744 -3.915 1.00 91.81 87 PHE A CA 1
ATOM 710 C C . PHE A 1 87 ? 12.269 -4.637 -2.874 1.00 91.81 87 PHE A C 1
ATOM 712 O O . PHE A 1 87 ? 11.368 -4.294 -2.109 1.00 91.81 87 PHE A O 1
ATOM 719 N N . THR A 1 88 ? 13.480 -4.086 -2.839 1.00 89.00 88 THR A N 1
ATOM 720 C CA . THR A 1 88 ? 13.884 -2.986 -1.956 1.00 89.00 88 THR A CA 1
ATOM 721 C C . THR A 1 88 ? 14.428 -1.829 -2.783 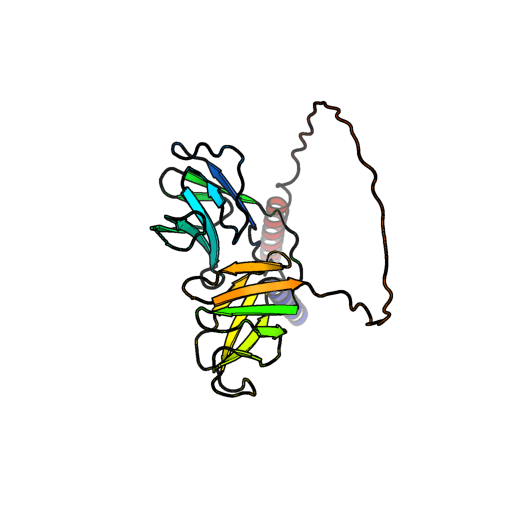1.00 89.00 88 THR A C 1
ATOM 723 O O . THR A 1 88 ? 15.094 -2.046 -3.789 1.00 89.00 88 THR A O 1
ATOM 726 N N . CYS A 1 89 ? 14.174 -0.604 -2.344 1.00 86.88 89 CYS A N 1
ATOM 727 C CA . CYS A 1 89 ? 14.680 0.622 -2.962 1.00 86.88 89 CYS A CA 1
ATOM 728 C C . CYS A 1 89 ? 16.009 1.073 -2.313 1.00 86.88 89 CYS A C 1
ATOM 730 O O . CYS A 1 89 ? 16.338 0.567 -1.237 1.00 86.88 89 CYS A O 1
ATOM 732 N N . PRO A 1 90 ? 16.798 1.994 -2.919 1.00 81.12 90 PRO A N 1
ATOM 733 C CA . PRO A 1 90 ? 16.499 2.844 -4.088 1.00 81.12 90 PRO A CA 1
ATOM 734 C C . PRO A 1 90 ? 16.660 2.182 -5.463 1.00 81.12 90 PRO A C 1
ATOM 736 O O . PRO A 1 90 ? 16.200 2.743 -6.456 1.00 81.12 90 PRO A O 1
ATOM 739 N N . GLN A 1 91 ? 17.317 1.025 -5.541 1.00 75.38 91 GLN A N 1
ATOM 740 C CA . GLN A 1 91 ? 17.526 0.302 -6.794 1.00 75.38 91 GLN A CA 1
ATOM 741 C C . GLN A 1 91 ? 17.220 -1.175 -6.599 1.00 75.38 91 GLN A C 1
ATOM 743 O O . GLN A 1 91 ? 17.695 -1.790 -5.644 1.00 75.38 91 GLN A O 1
ATOM 748 N N . ALA A 1 92 ? 16.472 -1.737 -7.540 1.00 87.19 92 ALA A N 1
ATOM 749 C CA . ALA A 1 92 ? 16.175 -3.157 -7.584 1.00 87.19 92 ALA A CA 1
ATOM 750 C C . ALA A 1 92 ? 16.342 -3.709 -8.995 1.00 87.19 92 ALA A C 1
ATOM 752 O O . ALA A 1 92 ? 16.180 -2.995 -9.982 1.00 87.19 92 ALA A O 1
ATOM 753 N N . GLN A 1 93 ? 16.629 -5.005 -9.072 1.00 85.94 93 GLN A N 1
ATOM 754 C CA . GLN A 1 93 ? 16.607 -5.766 -10.310 1.00 85.94 93 GLN A CA 1
ATOM 755 C C . GLN A 1 93 ? 15.586 -6.893 -10.165 1.00 85.94 93 GLN A C 1
ATOM 757 O O . GLN A 1 93 ? 15.661 -7.684 -9.222 1.00 85.94 93 GLN A O 1
ATOM 762 N N . ILE A 1 94 ? 14.640 -6.956 -11.098 1.00 80.88 94 ILE A N 1
ATOM 763 C CA . ILE A 1 94 ? 13.569 -7.950 -11.137 1.00 80.88 94 ILE A CA 1
ATOM 764 C C . ILE A 1 94 ? 13.654 -8.651 -12.488 1.00 80.88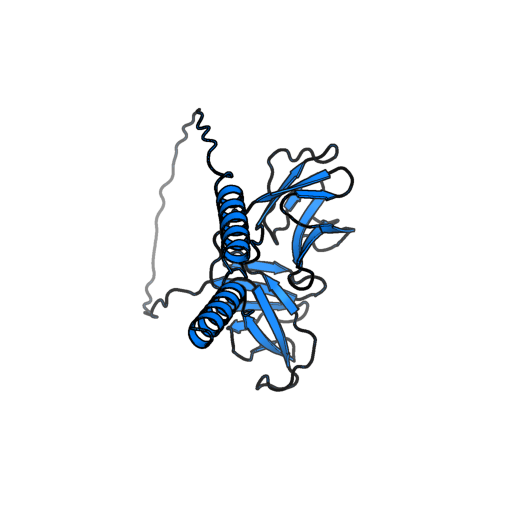 94 ILE A C 1
ATOM 766 O O . ILE A 1 94 ? 13.302 -8.105 -13.530 1.00 80.88 94 ILE A O 1
ATOM 770 N N . GLY A 1 95 ? 14.209 -9.864 -12.484 1.00 81.19 95 GLY A N 1
ATOM 771 C CA . GLY A 1 95 ? 14.550 -10.561 -13.721 1.00 81.19 95 GLY A CA 1
ATOM 772 C C . GLY A 1 95 ? 15.550 -9.766 -14.572 1.00 81.19 95 GLY A C 1
ATOM 773 O O . GLY A 1 95 ? 16.696 -9.559 -14.166 1.00 81.19 95 GLY A O 1
ATOM 774 N N . ALA A 1 96 ? 15.122 -9.366 -15.772 1.00 82.06 96 ALA A N 1
ATOM 775 C CA . ALA A 1 96 ? 15.930 -8.606 -16.730 1.00 82.06 96 ALA A CA 1
ATOM 776 C C . ALA A 1 96 ? 15.682 -7.087 -16.680 1.00 82.06 96 ALA A C 1
ATOM 778 O O . ALA A 1 96 ? 16.334 -6.357 -17.425 1.00 82.06 96 ALA A O 1
ATOM 779 N N . ASP A 1 97 ? 14.765 -6.634 -15.823 1.00 85.31 97 ASP A N 1
ATOM 780 C CA . ASP A 1 97 ? 14.359 -5.237 -15.725 1.00 85.31 97 ASP A CA 1
ATOM 781 C C . ASP A 1 97 ? 14.907 -4.615 -14.428 1.00 85.31 97 ASP A C 1
ATOM 783 O O . ASP A 1 97 ? 15.054 -5.273 -13.390 1.00 85.31 97 ASP A O 1
ATOM 787 N N . GLN A 1 98 ? 15.242 -3.334 -14.497 1.00 88.69 98 GLN A N 1
ATOM 788 C CA . GLN A 1 98 ? 15.761 -2.506 -13.423 1.00 88.69 98 GLN A CA 1
ATOM 789 C C . GLN A 1 98 ? 14.684 -1.521 -12.965 1.00 88.69 98 GLN A C 1
ATOM 791 O O . GLN A 1 98 ? 14.031 -0.863 -13.772 1.00 88.69 98 GLN A O 1
ATOM 796 N N . ILE A 1 99 ? 14.505 -1.415 -11.650 1.00 89.44 99 ILE A N 1
ATOM 797 C CA . ILE A 1 99 ? 13.557 -0.495 -11.023 1.00 89.44 99 ILE A CA 1
ATOM 798 C C . ILE A 1 99 ? 14.337 0.599 -10.308 1.00 89.44 99 ILE A C 1
ATOM 800 O O . ILE A 1 99 ? 15.191 0.319 -9.459 1.00 89.44 99 ILE A O 1
ATOM 804 N N . TYR A 1 100 ? 13.997 1.843 -10.622 1.00 89.88 100 TYR A N 1
ATOM 805 C CA . TYR A 1 100 ? 14.519 3.027 -9.955 1.00 89.88 100 TYR A CA 1
ATOM 806 C C . TYR A 1 100 ? 13.424 3.656 -9.109 1.00 89.88 100 TYR A C 1
ATOM 808 O O . TYR A 1 100 ? 12.337 3.956 -9.603 1.00 89.88 100 TYR A O 1
ATOM 816 N N . CYS A 1 101 ? 13.721 3.864 -7.830 1.00 89.81 101 CYS A N 1
ATOM 817 C CA . CYS A 1 101 ? 12.768 4.413 -6.884 1.00 89.81 101 CYS A CA 1
ATOM 818 C C . CYS A 1 101 ? 13.068 5.885 -6.590 1.00 89.81 101 CYS A C 1
ATOM 820 O O . CYS A 1 101 ? 14.184 6.236 -6.206 1.00 89.81 101 CYS A O 1
ATOM 822 N N . ASN A 1 102 ? 12.046 6.733 -6.691 1.00 85.81 102 ASN A N 1
ATOM 823 C CA . ASN A 1 102 ? 12.116 8.168 -6.444 1.00 85.81 102 ASN A CA 1
ATOM 824 C C . ASN A 1 102 ? 11.085 8.613 -5.391 1.00 85.81 102 ASN A C 1
ATOM 826 O O . ASN A 1 102 ? 9.937 8.163 -5.362 1.00 85.81 102 ASN A O 1
ATOM 830 N N . ASN A 1 103 ? 11.495 9.548 -4.533 1.00 75.12 103 ASN A N 1
ATOM 831 C CA . ASN A 1 103 ? 10.646 10.156 -3.507 1.00 75.12 103 ASN A CA 1
ATOM 832 C C . ASN A 1 103 ? 9.955 11.388 -4.100 1.00 75.12 103 ASN A C 1
ATOM 834 O O . ASN A 1 103 ? 10.470 12.495 -3.957 1.00 75.12 103 ASN A O 1
ATOM 838 N N . SER A 1 104 ? 8.839 11.229 -4.821 1.00 56.78 104 SER A N 1
ATOM 839 C CA . SER A 1 104 ? 8.237 12.372 -5.533 1.00 56.78 104 SER A CA 1
ATOM 840 C C . SER A 1 104 ? 7.071 13.050 -4.813 1.00 56.78 104 SER A C 1
ATOM 842 O O . SER A 1 104 ? 6.523 14.005 -5.359 1.00 56.78 104 SER A O 1
ATOM 844 N N . ILE A 1 105 ? 6.665 12.594 -3.622 1.00 62.06 105 ILE A N 1
ATOM 845 C CA . ILE A 1 105 ? 5.458 13.109 -2.957 1.00 62.06 105 ILE A CA 1
ATOM 846 C C . ILE A 1 105 ? 5.745 13.452 -1.493 1.00 62.06 105 ILE A C 1
ATOM 848 O O . ILE A 1 105 ? 6.364 12.677 -0.764 1.00 62.06 105 ILE A O 1
ATOM 852 N N . LYS A 1 106 ? 5.288 14.635 -1.065 1.00 57.09 106 LYS A N 1
ATOM 853 C CA . LYS A 1 106 ? 5.187 14.999 0.351 1.00 57.09 106 LYS A CA 1
ATOM 854 C C . LYS A 1 106 ? 3.949 14.328 0.934 1.00 57.09 106 LYS A C 1
ATOM 856 O O . LYS A 1 106 ? 2.856 14.519 0.417 1.00 57.09 106 LYS A O 1
ATOM 861 N N . TYR A 1 107 ? 4.134 13.582 2.013 1.00 61.72 107 TYR A N 1
ATOM 862 C CA . TYR A 1 107 ? 3.046 12.893 2.693 1.00 61.72 107 TYR A CA 1
ATOM 863 C C . TYR A 1 107 ? 2.067 13.876 3.325 1.00 61.72 107 TYR A C 1
ATOM 865 O O . TYR A 1 107 ? 2.464 14.740 4.110 1.00 61.72 107 TYR A O 1
ATOM 873 N N . GLU A 1 108 ? 0.787 13.705 3.014 1.00 66.75 108 GLU A N 1
ATOM 874 C CA . GLU A 1 108 ? -0.300 14.337 3.749 1.00 66.75 108 GLU A CA 1
ATOM 875 C C . GLU A 1 108 ? -0.715 13.446 4.923 1.00 66.75 108 GLU A C 1
ATOM 877 O O . GLU A 1 108 ? -0.573 12.223 4.894 1.00 66.75 108 GLU A O 1
ATOM 882 N N . THR A 1 109 ? -1.211 14.063 5.990 1.00 76.75 109 THR A N 1
ATOM 883 C CA . THR A 1 109 ? -1.861 13.343 7.087 1.00 76.75 109 THR A CA 1
ATOM 884 C C . THR A 1 109 ? -3.339 13.157 6.769 1.00 76.75 109 THR A C 1
ATOM 886 O O . THR A 1 109 ? -4.097 14.131 6.671 1.00 76.75 109 THR A O 1
ATOM 889 N N . PHE A 1 110 ? -3.754 11.901 6.676 1.00 86.19 110 PHE A N 1
ATOM 890 C CA . PHE A 1 110 ? -5.139 11.495 6.468 1.00 86.19 110 PHE A CA 1
ATOM 8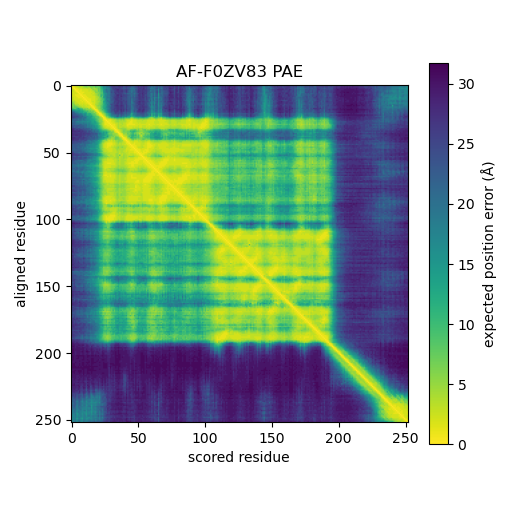91 C C . PHE A 1 110 ? -5.820 11.260 7.814 1.00 86.19 110 PHE A C 1
ATOM 893 O O . PHE A 1 110 ? -5.184 10.784 8.758 1.00 86.19 110 PHE A O 1
ATOM 900 N N . SER A 1 111 ? -7.103 11.609 7.911 1.00 88.44 111 SER A N 1
ATOM 901 C CA . SER A 1 111 ? -7.897 11.462 9.145 1.00 88.44 111 SER A CA 1
ATOM 902 C C . SER A 1 111 ? -9.217 10.721 8.948 1.00 88.44 111 SER A C 1
ATOM 904 O O . SER A 1 111 ? -9.796 10.232 9.924 1.00 88.44 111 SER A O 1
ATOM 906 N N . SER A 1 112 ? -9.667 10.574 7.701 1.00 91.06 112 SER A N 1
ATOM 907 C CA . SER A 1 112 ? -10.869 9.819 7.356 1.00 91.06 112 SER A CA 1
ATOM 908 C C . SER A 1 112 ? -10.628 8.887 6.169 1.00 91.06 112 SER A C 1
ATOM 910 O O . SER A 1 112 ? -9.693 9.068 5.393 1.00 91.06 112 SER A O 1
ATOM 912 N N . PHE A 1 113 ? -11.434 7.832 6.087 1.00 91.88 113 PHE A N 1
ATOM 913 C CA . PHE A 1 113 ? -11.232 6.700 5.188 1.00 91.88 113 PHE A CA 1
ATOM 914 C C . PHE A 1 113 ? -12.587 6.214 4.688 1.00 91.88 113 PHE A C 1
ATOM 916 O O . PHE A 1 113 ? -13.552 6.185 5.450 1.00 91.88 113 PHE A O 1
ATOM 923 N N . THR A 1 114 ? -12.666 5.784 3.436 1.00 92.69 114 THR A N 1
ATOM 924 C CA . THR A 1 114 ? -13.803 5.004 2.938 1.00 92.69 114 THR A CA 1
ATOM 925 C C . THR A 1 114 ? -13.370 3.559 2.788 1.00 92.69 114 THR A C 1
ATOM 927 O O . THR A 1 114 ? -12.444 3.277 2.036 1.00 92.69 114 THR A O 1
ATOM 930 N N . LEU A 1 115 ? -14.037 2.650 3.493 1.00 90.88 115 LEU A N 1
ATOM 931 C CA . LEU A 1 115 ? -13.795 1.214 3.416 1.00 90.88 115 LEU A CA 1
ATOM 932 C C . LEU A 1 115 ? -14.802 0.581 2.461 1.00 90.88 115 LEU A C 1
ATOM 934 O O . LEU A 1 115 ? -15.999 0.867 2.529 1.00 90.88 115 LEU A O 1
ATOM 938 N N . SER A 1 116 ? -14.325 -0.301 1.592 1.00 89.06 116 SER A N 1
ATOM 939 C CA . SER A 1 116 ? -15.152 -1.096 0.689 1.00 89.06 116 SER A CA 1
ATOM 940 C C . SER A 1 116 ? -14.620 -2.526 0.605 1.00 89.06 116 SER A C 1
ATOM 942 O O . SER A 1 116 ? -13.426 -2.767 0.748 1.00 89.06 116 SER A O 1
ATOM 944 N N . LYS A 1 117 ? -15.531 -3.485 0.446 1.00 85.69 117 LYS A N 1
ATOM 945 C CA . LYS A 1 117 ? -15.256 -4.922 0.424 1.00 85.69 117 LYS A CA 1
ATOM 946 C C . LYS A 1 117 ? -16.288 -5.565 -0.480 1.00 85.69 117 LYS A C 1
ATOM 948 O O . LYS A 1 117 ? -17.446 -5.136 -0.510 1.00 85.69 117 LYS A O 1
ATOM 953 N N . ARG A 1 118 ? -15.885 -6.578 -1.242 1.00 81.69 118 ARG A N 1
ATOM 954 C CA . ARG A 1 118 ? -16.781 -7.231 -2.198 1.00 81.69 118 ARG A CA 1
ATOM 955 C C . ARG A 1 118 ? -18.027 -7.773 -1.488 1.00 81.69 118 ARG A C 1
ATOM 957 O O . ARG A 1 118 ? -17.931 -8.538 -0.538 1.00 81.69 118 ARG A O 1
ATOM 964 N N . GLY A 1 119 ? -19.205 -7.395 -1.985 1.00 83.06 119 GLY A N 1
ATOM 965 C CA . GLY A 1 119 ? -20.489 -7.817 -1.411 1.00 83.06 119 GLY A CA 1
ATOM 966 C C . GLY A 1 119 ? -20.983 -6.969 -0.235 1.00 83.06 119 GLY A C 1
ATOM 967 O O . GLY A 1 119 ? -22.045 -7.269 0.303 1.00 83.06 119 GLY A O 1
ATOM 968 N N . CYS A 1 120 ? -20.270 -5.900 0.130 1.00 87.69 120 CYS A N 1
ATOM 969 C CA . CYS A 1 120 ? -20.646 -4.983 1.202 1.00 87.69 120 CYS A CA 1
ATOM 970 C C . CYS A 1 120 ? -20.737 -3.536 0.691 1.00 87.69 120 CYS A C 1
ATOM 972 O O . CYS A 1 120 ? -19.953 -3.109 -0.158 1.00 87.69 120 CYS A O 1
ATOM 974 N N . SER A 1 121 ? -21.713 -2.777 1.201 1.00 88.12 121 SER A N 1
ATOM 975 C CA . SER A 1 121 ? -21.795 -1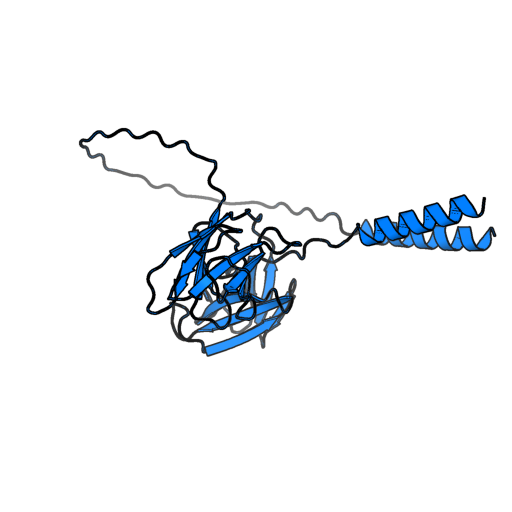.328 0.969 1.00 88.12 121 SER A CA 1
ATOM 976 C C . SER A 1 121 ? -20.593 -0.635 1.592 1.00 88.12 121 SER A C 1
ATOM 978 O O . SER A 1 121 ? -20.126 -1.069 2.641 1.00 88.12 121 SER A O 1
ATOM 980 N N . TYR A 1 122 ? -20.124 0.451 0.982 1.00 89.81 122 TYR A N 1
ATOM 981 C CA . TYR A 1 122 ? -19.029 1.237 1.540 1.00 89.81 122 TYR A CA 1
ATOM 982 C C . TYR A 1 122 ? -19.407 1.847 2.898 1.00 89.81 122 TYR A C 1
ATOM 984 O O . TYR A 1 122 ? -20.576 2.142 3.153 1.00 89.81 122 TYR A O 1
ATOM 992 N N . THR A 1 123 ? -18.412 2.072 3.755 1.00 92.81 123 THR A N 1
ATOM 993 C CA . THR A 1 123 ? -18.588 2.826 5.003 1.00 92.81 123 THR A CA 1
ATOM 994 C C . THR A 1 123 ? -17.492 3.866 5.170 1.00 92.81 123 THR A C 1
ATOM 996 O O . THR A 1 123 ? -16.376 3.681 4.684 1.00 92.81 123 THR A O 1
ATOM 999 N N . SER A 1 124 ? -17.800 4.949 5.874 1.00 93.00 124 SER A N 1
ATOM 1000 C CA . SER A 1 124 ? -16.806 5.950 6.258 1.00 93.00 124 SER A CA 1
ATOM 1001 C C . SER A 1 124 ? -16.276 5.639 7.653 1.00 93.00 124 SER A C 1
ATOM 1003 O O . SER A 1 124 ? -17.057 5.444 8.580 1.00 93.00 124 SER A O 1
ATOM 1005 N N . ALA A 1 125 ? -14.957 5.636 7.803 1.00 90.62 125 ALA A N 1
ATOM 1006 C CA . ALA A 1 125 ? -14.254 5.451 9.063 1.00 90.62 125 ALA A CA 1
ATOM 1007 C C . ALA A 1 125 ? -13.362 6.667 9.355 1.00 90.62 125 ALA A C 1
ATOM 1009 O O . ALA A 1 125 ? -12.891 7.354 8.447 1.00 90.62 125 ALA A O 1
ATOM 1010 N N . SER A 1 126 ? -13.101 6.927 10.631 1.00 90.94 126 SER A N 1
ATOM 1011 C CA . SER A 1 126 ? -12.156 7.957 11.079 1.00 90.94 126 SER A CA 1
ATOM 1012 C C . SER A 1 126 ? -11.122 7.337 12.006 1.00 90.94 126 SER A C 1
ATOM 1014 O O . SER A 1 126 ? -11.421 6.360 12.698 1.00 90.94 126 SER A O 1
ATOM 1016 N N . ILE A 1 127 ? -9.915 7.909 12.041 1.00 89.25 127 ILE A N 1
ATOM 1017 C CA . ILE A 1 127 ? -8.872 7.448 12.969 1.00 89.25 127 ILE A CA 1
ATOM 1018 C C . ILE A 1 127 ? -9.405 7.429 14.397 1.00 89.25 127 ILE A C 1
ATOM 1020 O O . ILE A 1 127 ? -10.029 8.380 14.860 1.00 89.25 127 ILE A O 1
ATOM 1024 N N . GLY A 1 128 ? -9.121 6.336 15.101 1.00 85.81 128 GLY A N 1
ATOM 1025 C CA . GLY A 1 128 ? -9.437 6.199 16.518 1.00 85.81 128 GLY A CA 1
ATOM 1026 C C . GLY A 1 128 ? -10.882 5.795 16.823 1.00 85.81 128 GLY A C 1
ATOM 1027 O O . GLY A 1 128 ? -11.141 5.398 17.959 1.00 85.81 128 GLY A O 1
ATOM 1028 N N . ASN A 1 129 ? -11.781 5.805 15.835 1.00 90.25 129 ASN A N 1
ATOM 1029 C CA . ASN A 1 129 ? -13.197 5.499 16.032 1.00 90.25 129 ASN A CA 1
ATOM 1030 C C . ASN A 1 129 ? -13.557 4.082 15.572 1.00 90.25 129 ASN A C 1
ATOM 1032 O O . ASN A 1 129 ? -13.107 3.615 14.524 1.00 90.25 129 ASN A O 1
ATOM 1036 N N . CYS A 1 130 ? -14.421 3.427 16.346 1.00 91.62 130 CYS A N 1
ATOM 1037 C CA . CYS A 1 130 ? -15.034 2.154 15.984 1.00 91.62 130 CYS A CA 1
ATOM 1038 C C . CYS A 1 130 ? -16.102 2.362 14.919 1.00 91.62 130 CYS A C 1
ATOM 1040 O O . CYS A 1 130 ? -16.990 3.197 15.078 1.00 91.62 130 CYS A O 1
ATOM 1042 N N . THR A 1 131 ? -16.016 1.598 13.838 1.00 91.94 131 THR A N 1
ATOM 1043 C CA . THR A 1 131 ? -16.939 1.678 12.707 1.00 91.94 131 THR A CA 1
ATOM 1044 C C . THR A 1 131 ? -17.442 0.281 12.380 1.00 91.94 131 THR A C 1
ATOM 1046 O O . THR A 1 131 ? -16.636 -0.623 12.168 1.00 91.94 131 THR A O 1
ATOM 1049 N N . GLN A 1 132 ? -18.762 0.096 12.306 1.00 90.12 132 GLN A N 1
ATOM 1050 C CA . GLN A 1 132 ? -19.316 -1.147 11.777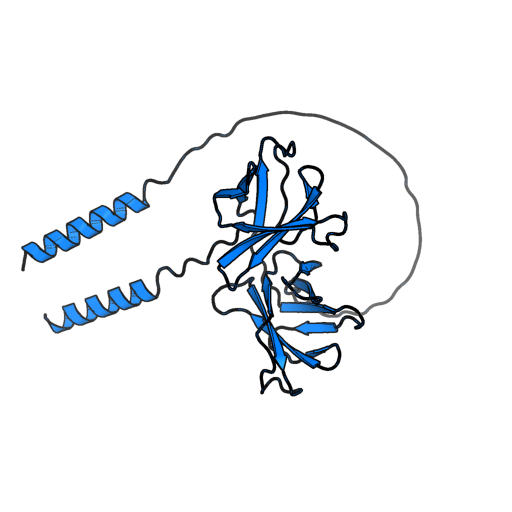 1.00 90.12 132 GLN A CA 1
ATOM 1051 C C . GLN A 1 132 ? -19.254 -1.169 10.253 1.00 90.12 132 GLN A C 1
ATOM 1053 O O . GLN A 1 132 ? -19.638 -0.216 9.569 1.00 90.12 132 GLN A O 1
ATOM 1058 N N . PHE A 1 133 ? -18.784 -2.288 9.723 1.00 89.31 133 PHE A N 1
ATOM 1059 C CA . PHE A 1 133 ? -18.634 -2.526 8.301 1.00 89.31 133 PHE A CA 1
ATOM 1060 C C . PHE A 1 133 ? -18.798 -4.016 8.025 1.00 89.31 133 PHE A C 1
ATOM 1062 O O . PHE A 1 133 ? -18.196 -4.840 8.697 1.00 89.31 133 PHE A O 1
ATOM 1069 N N . CYS A 1 134 ? -19.611 -4.389 7.038 1.00 88.31 134 CYS A N 1
ATOM 1070 C CA . CYS A 1 134 ? -19.694 -5.781 6.575 1.00 88.31 134 CYS A CA 1
ATOM 1071 C C . CYS A 1 134 ? -19.983 -6.829 7.686 1.00 88.31 134 CYS A C 1
ATOM 1073 O O . CYS A 1 134 ? -19.556 -7.975 7.589 1.00 88.31 134 CYS A O 1
ATOM 1075 N N . GLY A 1 135 ? -20.714 -6.442 8.743 1.00 85.25 135 GLY A N 1
ATOM 1076 C CA . GLY A 1 135 ? -21.049 -7.313 9.880 1.00 85.25 135 GLY A CA 1
ATOM 1077 C C . GLY A 1 135 ? -19.970 -7.426 10.964 1.00 85.25 135 GLY A C 1
ATOM 1078 O O . GLY A 1 135 ? -20.133 -8.212 11.894 1.00 85.25 135 GLY A O 1
ATOM 1079 N N . GLU A 1 136 ? -18.892 -6.649 10.869 1.00 87.12 136 GLU A N 1
ATOM 1080 C CA . GLU A 1 136 ? -17.797 -6.612 11.839 1.00 87.12 136 GLU A CA 1
ATOM 1081 C C . GLU A 1 136 ? -17.513 -5.173 12.291 1.00 87.12 136 GLU A C 1
ATOM 1083 O O . GLU A 1 136 ? -17.901 -4.207 11.629 1.00 87.12 136 GLU A O 1
ATOM 1088 N N . THR A 1 137 ? -16.833 -5.023 13.427 1.00 89.88 137 THR A N 1
ATOM 1089 C CA . THR A 1 137 ? -16.374 -3.719 13.916 1.00 89.88 137 THR A CA 1
ATOM 1090 C C . THR A 1 137 ? -14.911 -3.533 13.551 1.00 89.88 137 THR A C 1
ATOM 1092 O O . THR A 1 137 ? -14.091 -4.407 13.820 1.00 89.88 137 THR A O 1
ATOM 1095 N N . TYR A 1 138 ? -14.568 -2.376 12.994 1.00 90.00 138 TYR A N 1
ATOM 1096 C CA . TYR A 1 138 ? -13.198 -2.023 12.645 1.00 90.00 138 TYR A CA 1
ATOM 1097 C C . TYR A 1 138 ? -12.776 -0.700 13.271 1.00 90.00 138 TYR A C 1
ATOM 1099 O O . TYR A 1 138 ? -13.597 0.189 13.500 1.00 90.00 138 TYR A O 1
ATOM 1107 N N . LYS A 1 139 ? -11.470 -0.545 13.475 1.00 91.25 139 LYS A N 1
ATOM 1108 C CA . LYS A 1 139 ? -10.838 0.721 13.848 1.00 91.25 139 LYS A CA 1
ATOM 1109 C C . LYS A 1 139 ? -9.652 0.979 12.939 1.00 91.25 139 LYS A C 1
ATOM 1111 O O . LYS A 1 139 ? -8.814 0.097 12.754 1.00 91.25 139 LYS A O 1
ATOM 1116 N N . VAL A 1 140 ? -9.565 2.199 12.419 1.00 90.81 140 VAL A N 1
ATOM 1117 C CA . VAL A 1 140 ? -8.363 2.670 11.729 1.00 90.81 140 VAL A CA 1
ATOM 1118 C C . VAL A 1 140 ? -7.436 3.312 12.755 1.00 90.81 140 VAL A C 1
ATOM 1120 O O . VAL A 1 140 ? -7.854 4.187 13.522 1.00 90.81 140 VAL A O 1
ATOM 1123 N N . VAL A 1 141 ? -6.177 2.888 12.774 1.00 89.31 141 VAL A N 1
ATOM 1124 C CA . VAL A 1 141 ? -5.127 3.453 13.628 1.00 89.31 141 VAL A CA 1
ATOM 1125 C C . VAL A 1 141 ? -3.958 3.930 12.779 1.00 89.31 141 VAL A C 1
ATOM 1127 O O . VAL A 1 141 ? -3.608 3.302 11.784 1.00 89.31 141 VAL A O 1
ATOM 1130 N N . GLN A 1 142 ? -3.361 5.054 13.164 1.00 86.81 142 GLN A N 1
ATOM 1131 C CA . GLN A 1 142 ? -2.108 5.521 12.578 1.00 86.81 142 GLN A CA 1
ATOM 1132 C C . GLN A 1 142 ? -0.939 4.806 13.257 1.00 86.81 142 GLN A C 1
ATOM 1134 O O . GLN A 1 142 ? -0.925 4.675 14.483 1.00 86.81 142 GLN A O 1
ATOM 1139 N N . GLN A 1 143 ? 0.039 4.353 12.476 1.00 81.56 143 GLN A N 1
ATOM 1140 C CA . GLN A 1 143 ? 1.232 3.719 13.028 1.00 81.56 143 GLN A CA 1
ATOM 1141 C C . GLN A 1 143 ? 2.172 4.775 13.623 1.00 81.56 143 GLN A C 1
ATOM 1143 O O . GLN A 1 143 ? 2.417 5.819 13.023 1.00 81.56 143 GLN A O 1
ATOM 1148 N N . THR A 1 144 ? 2.705 4.508 14.817 1.00 62.09 144 THR A N 1
ATOM 1149 C CA . THR A 1 144 ? 3.374 5.507 15.673 1.00 62.09 144 THR A CA 1
ATOM 1150 C C . THR A 1 144 ? 4.626 6.142 15.068 1.00 62.09 144 THR A C 1
ATOM 1152 O O . THR A 1 144 ? 5.027 7.212 15.516 1.00 62.09 144 THR A O 1
ATOM 1155 N N . ASN A 1 145 ? 5.222 5.521 14.047 1.00 61.19 145 ASN A N 1
ATOM 1156 C CA . ASN A 1 145 ? 6.533 5.916 13.528 1.00 61.19 145 ASN A CA 1
ATOM 1157 C C . ASN A 1 145 ? 6.456 6.521 12.113 1.00 61.19 145 ASN A C 1
ATOM 1159 O O . ASN A 1 145 ? 7.477 6.906 11.548 1.00 61.19 145 ASN A O 1
ATOM 1163 N N . THR A 1 146 ? 5.256 6.641 11.530 1.00 64.12 146 THR A N 1
ATOM 1164 C CA . THR A 1 146 ? 5.073 7.139 10.156 1.00 64.12 146 THR A CA 1
ATOM 1165 C C . THR A 1 146 ? 3.725 7.829 9.987 1.00 64.12 146 THR A C 1
ATOM 1167 O O . THR A 1 146 ? 2.685 7.248 10.287 1.00 64.12 146 THR A O 1
ATOM 1170 N N . SER A 1 147 ? 3.711 9.043 9.430 1.00 69.38 147 SER A N 1
ATOM 1171 C CA . SER A 1 147 ? 2.481 9.836 9.291 1.00 69.38 147 SER A CA 1
ATOM 1172 C C . SER A 1 147 ? 1.500 9.314 8.233 1.00 69.38 147 SER A C 1
ATOM 1174 O O . SER A 1 147 ? 0.362 9.770 8.199 1.00 69.38 147 SER A O 1
ATOM 1176 N N . PHE A 1 148 ? 1.937 8.377 7.393 1.00 73.62 148 PHE A N 1
ATOM 1177 C CA . PHE A 1 148 ? 1.247 7.909 6.189 1.00 73.62 148 PHE A CA 1
ATOM 1178 C C . PHE A 1 148 ? 0.935 6.403 6.195 1.00 73.62 148 PHE A C 1
ATOM 1180 O O . PHE A 1 148 ? 0.285 5.928 5.263 1.00 73.62 148 PHE A O 1
ATOM 1187 N N . ASN A 1 149 ? 1.374 5.654 7.217 1.00 79.62 149 ASN A N 1
ATOM 1188 C CA . ASN A 1 149 ? 0.995 4.249 7.380 1.00 79.62 149 ASN A CA 1
ATOM 1189 C C . ASN A 1 149 ? -0.098 4.106 8.428 1.00 79.62 149 ASN A C 1
ATOM 1191 O O . ASN A 1 149 ? -0.065 4.711 9.506 1.00 79.62 149 ASN A O 1
ATOM 1195 N N . TYR A 1 150 ? -1.043 3.242 8.102 1.00 86.56 150 TYR A N 1
ATOM 1196 C CA . TYR A 1 150 ? -2.237 3.001 8.877 1.00 86.56 150 TYR A CA 1
ATOM 1197 C C . TYR A 1 150 ? -2.486 1.502 8.975 1.00 86.56 150 TYR A C 1
ATOM 1199 O O . TYR A 1 150 ? -2.000 0.710 8.165 1.00 86.56 150 TYR A O 1
ATOM 1207 N N . SER A 1 151 ? -3.276 1.121 9.968 1.00 87.88 151 SER A N 1
ATOM 1208 C CA . SER A 1 151 ? -3.754 -0.243 10.126 1.00 87.88 151 SER A CA 1
ATOM 1209 C C . SER A 1 151 ? -5.263 -0.241 10.317 1.00 87.88 151 SER A C 1
ATOM 1211 O O . SER A 1 151 ? -5.796 0.581 11.065 1.00 87.88 151 SER A O 1
ATOM 1213 N N . ILE A 1 152 ? -5.951 -1.170 9.659 1.00 89.06 152 ILE A N 1
ATOM 1214 C CA . ILE A 1 152 ? -7.321 -1.553 9.995 1.00 89.06 152 ILE A CA 1
ATOM 1215 C C . ILE A 1 152 ? -7.242 -2.755 10.921 1.00 89.06 152 ILE A C 1
ATOM 1217 O O . ILE A 1 152 ? -6.669 -3.783 10.569 1.00 89.06 152 ILE A O 1
ATOM 1221 N N . ILE A 1 153 ? -7.840 -2.627 12.097 1.00 89.25 153 ILE A N 1
ATOM 1222 C CA . ILE A 1 153 ? -7.942 -3.707 13.074 1.00 89.25 153 ILE A CA 1
ATOM 1223 C C . ILE A 1 153 ? -9.413 -4.101 13.166 1.00 89.25 153 ILE A C 1
ATOM 1225 O O . ILE A 1 153 ? -10.266 -3.218 13.291 1.00 89.25 153 ILE A O 1
ATOM 1229 N N . SER A 1 154 ? -9.713 -5.397 13.074 1.00 88.12 154 SER A N 1
ATOM 1230 C CA . SER A 1 154 ? -11.056 -5.932 13.302 1.00 88.12 154 SER A CA 1
ATOM 1231 C C . SER A 1 154 ? -11.234 -6.314 14.772 1.00 88.12 154 SER A C 1
ATOM 1233 O O . SER A 1 154 ? -10.311 -6.796 15.434 1.00 88.12 154 SER A O 1
ATOM 1235 N N . PHE A 1 155 ? -12.432 -6.088 15.299 1.00 88.12 155 PHE A N 1
ATOM 1236 C CA . PHE A 1 155 ? -12.787 -6.315 16.697 1.00 88.12 155 PHE A CA 1
ATOM 1237 C C . PHE A 1 155 ? -14.052 -7.158 16.794 1.00 88.12 155 PHE A C 1
ATOM 1239 O O . PHE A 1 155 ? -14.944 -7.082 15.945 1.00 88.12 155 PHE A O 1
ATOM 1246 N N . SER A 1 156 ? -14.143 -7.960 17.855 1.00 83.94 156 SER A N 1
ATOM 1247 C CA . SER A 1 156 ? -15.332 -8.775 18.133 1.00 83.94 156 SER A CA 1
ATOM 1248 C C . SER A 1 156 ? -16.466 -7.995 18.803 1.00 83.94 156 SER A C 1
ATOM 1250 O O . SER A 1 156 ? -17.577 -8.508 18.906 1.00 83.94 156 SER A O 1
ATOM 1252 N N . ASP A 1 157 ? -16.184 -6.787 19.291 1.00 86.00 157 ASP A N 1
ATOM 1253 C CA . ASP A 1 157 ? -17.132 -5.927 19.995 1.00 86.00 157 ASP A CA 1
ATOM 1254 C C . ASP A 1 157 ? -17.213 -4.529 19.372 1.00 86.00 157 ASP A C 1
ATOM 1256 O O . ASP A 1 157 ? -16.301 -4.072 18.685 1.00 86.00 157 ASP A O 1
ATOM 1260 N N . GLU A 1 158 ? -18.331 -3.847 19.613 1.00 87.12 158 GLU A N 1
ATOM 1261 C CA . GLU A 1 158 ? -18.617 -2.506 19.084 1.00 87.12 158 GLU A CA 1
ATOM 1262 C C . GLU A 1 158 ? -17.769 -1.401 19.732 1.00 87.12 158 GLU A C 1
ATOM 1264 O O . GLU A 1 158 ? -17.659 -0.307 19.183 1.00 87.12 158 GLU A O 1
ATOM 1269 N N . GLU A 1 159 ? -17.136 -1.681 20.875 1.00 87.81 159 GLU A N 1
ATOM 1270 C CA . GLU A 1 159 ? -16.305 -0.729 21.619 1.00 87.81 159 GLU A CA 1
ATOM 1271 C C . GLU A 1 159 ? -14.812 -0.811 21.239 1.00 87.81 159 GLU A C 1
ATOM 1273 O O . GLU A 1 159 ? -13.990 -0.084 21.803 1.00 87.81 159 GLU A O 1
ATOM 1278 N N . CYS A 1 160 ? -14.454 -1.678 20.284 1.00 87.81 160 CYS A N 1
ATOM 1279 C CA . CYS A 1 160 ? -13.085 -1.994 19.867 1.00 87.81 160 CYS A CA 1
ATOM 1280 C C . CYS A 1 160 ? -12.137 -2.336 21.021 1.00 87.81 160 CYS A C 1
ATOM 1282 O O . CYS A 1 160 ? -11.013 -1.826 21.086 1.00 87.81 160 CYS A O 1
ATOM 1284 N N . LYS A 1 161 ? -12.585 -3.177 21.955 1.00 84.31 161 LYS A N 1
ATOM 1285 C CA . LYS A 1 161 ? -11.758 -3.596 23.095 1.00 84.31 161 LYS A CA 1
ATOM 1286 C C . LYS A 1 161 ? -11.031 -4.912 22.856 1.00 84.31 161 LYS A C 1
ATOM 1288 O O . LYS A 1 161 ? -9.920 -5.076 23.352 1.00 84.31 161 LYS A O 1
ATOM 1293 N N . ASN A 1 162 ? -11.638 -5.832 22.112 1.00 79.38 162 ASN A N 1
ATOM 1294 C CA . ASN A 1 162 ? -11.107 -7.171 21.884 1.00 79.38 162 ASN A CA 1
ATOM 1295 C C . ASN A 1 162 ? -10.793 -7.365 20.398 1.00 79.38 162 ASN A C 1
ATOM 1297 O O . ASN A 1 162 ? -11.697 -7.514 19.570 1.00 79.38 162 ASN A O 1
ATOM 1301 N N . GLU A 1 163 ? -9.501 -7.326 20.073 1.00 81.62 163 GLU A N 1
ATOM 1302 C CA . GLU A 1 163 ? -8.995 -7.561 18.720 1.00 81.62 163 GLU A CA 1
ATOM 1303 C C . GLU A 1 163 ? -9.329 -8.984 18.270 1.00 81.62 163 GLU A C 1
ATOM 1305 O O . GLU A 1 163 ? -9.143 -9.953 19.011 1.00 81.62 163 GLU A O 1
ATOM 1310 N N . LYS A 1 164 ? -9.855 -9.098 17.052 1.00 73.06 164 LYS A N 1
ATOM 1311 C CA . LYS A 1 164 ? -10.318 -10.361 16.480 1.00 73.06 164 LYS A CA 1
ATOM 1312 C C . LYS A 1 164 ? -9.276 -10.976 15.548 1.00 73.06 164 LYS A C 1
ATOM 1314 O O . LYS A 1 164 ? -9.125 -12.195 15.535 1.00 73.06 164 LYS A O 1
ATOM 1319 N N . GLU A 1 165 ? -8.575 -10.152 14.771 1.00 75.31 165 GLU A N 1
ATOM 1320 C CA . GLU A 1 165 ? -7.661 -10.608 13.718 1.00 75.31 165 GLU A CA 1
ATOM 1321 C C . GLU A 1 165 ? -6.378 -9.776 13.645 1.00 75.31 165 GLU A C 1
ATOM 1323 O O . GLU A 1 165 ? -6.231 -8.738 14.289 1.00 75.31 165 GLU A O 1
ATOM 1328 N N . ILE A 1 166 ? -5.442 -10.261 12.824 1.00 76.19 166 ILE A N 1
ATOM 1329 C CA . ILE A 1 166 ? -4.182 -9.584 12.523 1.00 76.19 166 ILE A CA 1
ATOM 1330 C C . ILE A 1 166 ? -4.487 -8.240 11.836 1.00 76.19 166 ILE A C 1
ATOM 1332 O O . ILE A 1 166 ? -5.246 -8.226 10.865 1.00 76.19 166 ILE A O 1
ATOM 1336 N N . PRO A 1 167 ? -3.880 -7.125 12.289 1.00 83.12 167 PRO A N 1
ATOM 1337 C CA . PRO A 1 167 ? -4.046 -5.824 11.656 1.00 83.12 167 PRO A CA 1
ATOM 1338 C C . PRO A 1 167 ? -3.692 -5.845 10.167 1.00 83.12 167 PRO A C 1
ATOM 1340 O O . PRO A 1 167 ? -2.635 -6.336 9.767 1.00 83.12 167 PRO A O 1
ATOM 1343 N N . LEU A 1 168 ? -4.558 -5.249 9.354 1.00 84.50 168 LEU A N 1
ATOM 1344 C CA . LEU A 1 168 ? -4.324 -5.028 7.935 1.00 84.50 168 LEU A CA 1
ATOM 1345 C C . LEU A 1 168 ? -3.621 -3.690 7.745 1.00 84.50 168 LEU A C 1
ATOM 1347 O O . LEU A 1 168 ? -4.221 -2.636 7.957 1.00 84.50 168 LEU A O 1
ATOM 1351 N N . ASN A 1 169 ? -2.350 -3.727 7.360 1.00 83.69 169 ASN A N 1
ATOM 1352 C CA . ASN A 1 169 ? -1.546 -2.524 7.189 1.00 83.69 169 ASN A CA 1
ATOM 1353 C C . ASN A 1 169 ? -1.665 -1.972 5.766 1.00 83.69 169 ASN A C 1
ATOM 1355 O O . ASN A 1 169 ? -1.696 -2.730 4.798 1.00 83.69 169 ASN A O 1
ATOM 1359 N N . PHE A 1 170 ? -1.697 -0.649 5.644 1.00 82.06 170 PHE A N 1
ATOM 1360 C CA . PHE A 1 170 ? -1.798 0.043 4.365 1.00 82.06 170 PHE A CA 1
ATOM 1361 C C . PHE A 1 170 ? -1.156 1.430 4.430 1.00 82.06 170 PHE A C 1
ATOM 1363 O O . PHE A 1 170 ? -0.962 1.998 5.509 1.00 82.06 170 PHE A O 1
ATOM 1370 N N . THR A 1 171 ? -0.837 1.980 3.263 1.00 81.31 171 THR A N 1
ATOM 1371 C CA . THR A 1 171 ? -0.189 3.285 3.124 1.00 81.31 171 THR A CA 1
ATOM 1372 C C . THR A 1 171 ? -1.092 4.219 2.331 1.00 81.31 171 THR A C 1
ATOM 1374 O O . THR A 1 171 ? -1.611 3.849 1.287 1.00 81.31 171 THR A O 1
ATOM 1377 N N . CYS A 1 172 ? -1.278 5.445 2.817 1.00 80.88 172 CYS A N 1
ATOM 1378 C CA . CYS A 1 172 ? -1.983 6.488 2.079 1.00 80.88 172 CYS A CA 1
ATOM 1379 C C . CYS A 1 172 ? -0.974 7.477 1.502 1.00 80.88 172 CYS A C 1
ATOM 1381 O O . CYS A 1 172 ? -0.212 8.100 2.242 1.00 80.88 172 CYS A O 1
ATOM 1383 N N . ILE A 1 173 ? -0.994 7.646 0.183 1.00 74.44 173 ILE A N 1
ATOM 1384 C CA . ILE A 1 173 ? -0.066 8.538 -0.529 1.00 74.44 173 ILE A CA 1
ATOM 1385 C C . ILE A 1 173 ? -0.729 9.803 -1.075 1.00 74.44 173 ILE A C 1
ATOM 1387 O O . ILE A 1 173 ? -0.047 10.797 -1.307 1.00 74.44 173 ILE A O 1
ATOM 1391 N N . SER A 1 174 ? -2.042 9.775 -1.302 1.00 75.44 174 SER A N 1
ATOM 1392 C CA . SER A 1 174 ? -2.774 10.874 -1.928 1.00 75.44 174 SER A CA 1
ATOM 1393 C C . SER A 1 174 ? -4.254 10.822 -1.586 1.00 75.44 174 SER A C 1
ATOM 1395 O O . SER A 1 174 ? -4.830 9.738 -1.468 1.00 75.44 174 SER A O 1
ATOM 1397 N N . ASP A 1 175 ? -4.859 11.999 -1.506 1.00 81.44 175 ASP A N 1
ATOM 1398 C CA . ASP A 1 175 ? -6.283 12.169 -1.255 1.00 81.44 175 ASP A CA 1
ATOM 1399 C C . ASP A 1 175 ? -7.152 11.555 -2.360 1.00 81.44 175 ASP A C 1
ATOM 1401 O O . ASP A 1 175 ? -6.821 11.612 -3.549 1.00 81.44 175 ASP A O 1
ATOM 1405 N N . ASN A 1 176 ? -8.285 10.974 -1.958 1.00 82.44 176 ASN A N 1
ATOM 1406 C CA . ASN A 1 176 ? -9.308 10.434 -2.852 1.00 82.44 176 ASN A CA 1
ATOM 1407 C C . ASN A 1 176 ? -8.810 9.359 -3.838 1.00 82.44 176 ASN A C 1
ATOM 1409 O O . ASN A 1 176 ? -9.428 9.123 -4.883 1.00 82.44 176 ASN A O 1
ATOM 1413 N N . LYS A 1 177 ? -7.703 8.678 -3.519 1.00 77.75 177 LYS A N 1
ATOM 1414 C CA . LYS A 1 177 ? -7.219 7.534 -4.295 1.00 77.75 177 LYS A CA 1
ATOM 1415 C C . LYS A 1 177 ? -7.472 6.215 -3.573 1.00 77.75 177 LYS A C 1
ATOM 1417 O O . LYS A 1 177 ? -7.283 6.146 -2.358 1.00 77.75 177 LYS A O 1
ATOM 1422 N N . PRO A 1 178 ? -7.903 5.179 -4.314 1.00 77.50 178 PRO A N 1
ATOM 1423 C CA . PRO A 1 178 ? -8.007 3.846 -3.761 1.00 77.50 178 PRO A CA 1
ATOM 1424 C C . PRO A 1 178 ? -6.609 3.305 -3.451 1.00 77.50 178 PRO A C 1
ATOM 1426 O O . PRO A 1 178 ? -5.702 3.377 -4.275 1.00 77.50 178 PRO A O 1
ATOM 1429 N N . VAL A 1 179 ? -6.480 2.738 -2.264 1.00 78.81 179 VAL A N 1
ATOM 1430 C CA . VAL A 1 179 ? -5.361 1.952 -1.770 1.00 78.81 179 VAL A CA 1
ATOM 1431 C C . VAL A 1 179 ? -5.814 0.503 -1.784 1.00 78.81 179 VAL A C 1
ATOM 1433 O O . VAL A 1 179 ? -6.892 0.158 -1.279 1.00 78.81 179 VAL A O 1
ATOM 1436 N N . SER A 1 180 ? -4.993 -0.344 -2.391 1.00 66.56 180 SER A N 1
ATOM 1437 C CA . SER A 1 180 ? -5.209 -1.784 -2.375 1.00 66.56 180 SER A CA 1
ATOM 1438 C C . SER A 1 180 ? -4.438 -2.373 -1.205 1.00 66.56 180 SER A C 1
ATOM 1440 O O . SER A 1 180 ? -3.228 -2.189 -1.099 1.00 66.56 180 SER A O 1
ATOM 1442 N N . VAL A 1 181 ? -5.132 -3.083 -0.321 1.00 75.00 181 VAL A N 1
ATOM 1443 C CA . VAL A 1 181 ? -4.494 -3.783 0.794 1.00 75.00 181 VAL A CA 1
ATOM 1444 C C . VAL A 1 181 ? -4.047 -5.154 0.303 1.00 75.00 181 VAL A C 1
ATOM 1446 O O . VAL A 1 181 ? -4.870 -5.954 -0.147 1.00 75.00 181 VAL A O 1
ATOM 1449 N N . ILE A 1 182 ? -2.738 -5.409 0.372 1.00 68.06 182 ILE A N 1
ATOM 1450 C CA . ILE A 1 182 ? -2.119 -6.647 -0.114 1.00 68.06 182 ILE A CA 1
ATOM 1451 C C . ILE A 1 182 ? -2.837 -7.867 0.488 1.00 68.06 182 ILE A C 1
ATOM 1453 O O . ILE A 1 182 ? -3.038 -7.945 1.696 1.00 68.06 182 ILE A O 1
ATOM 1457 N N . ASP A 1 183 ? -3.195 -8.820 -0.376 1.00 69.00 183 ASP A N 1
ATOM 1458 C CA . ASP A 1 183 ? -3.795 -10.119 -0.029 1.00 69.00 183 ASP A CA 1
ATOM 1459 C C . ASP A 1 183 ? -5.166 -10.055 0.665 1.00 69.00 183 ASP A C 1
ATOM 1461 O O . ASP A 1 183 ? -5.569 -10.993 1.353 1.00 69.00 183 ASP A O 1
ATOM 1465 N N . THR A 1 184 ? -5.926 -8.982 0.433 1.00 73.44 184 THR A N 1
ATOM 1466 C CA . THR A 1 184 ? -7.316 -8.870 0.899 1.00 73.44 184 THR A CA 1
ATOM 1467 C C . T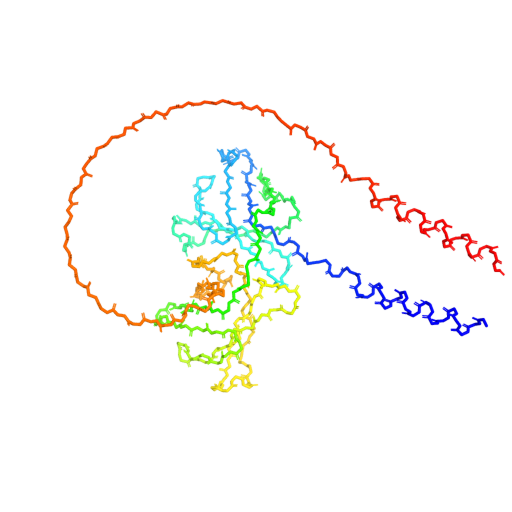HR A 1 184 ? -8.252 -8.376 -0.201 1.00 73.44 184 THR A C 1
ATOM 1469 O O . THR A 1 184 ? -7.822 -7.841 -1.220 1.00 73.44 184 THR A O 1
ATOM 1472 N N . ASP A 1 185 ? -9.557 -8.544 0.008 1.00 76.31 185 ASP A N 1
ATOM 1473 C CA . ASP A 1 185 ? -10.618 -7.988 -0.836 1.00 76.31 185 ASP A CA 1
ATOM 1474 C C . ASP A 1 185 ? -11.102 -6.605 -0.358 1.00 76.31 185 ASP A C 1
ATOM 1476 O O . ASP A 1 185 ? -12.153 -6.124 -0.794 1.00 76.31 185 ASP A O 1
ATOM 1480 N N . VAL A 1 186 ? -10.348 -5.976 0.549 1.00 81.06 186 VAL A N 1
ATOM 1481 C CA . VAL A 1 186 ? -10.637 -4.654 1.100 1.00 81.06 186 VAL A CA 1
ATOM 1482 C C . VAL A 1 186 ? -9.957 -3.586 0.245 1.00 81.06 186 VAL A C 1
ATOM 1484 O O . VAL A 1 186 ? -8.752 -3.627 0.002 1.00 81.06 186 VAL A O 1
ATOM 1487 N N . SER A 1 187 ? -10.734 -2.591 -0.174 1.00 84.44 187 SER A N 1
ATOM 1488 C CA . SER A 1 187 ? -10.236 -1.378 -0.817 1.00 84.44 187 SER A CA 1
ATOM 1489 C C . SER A 1 187 ? -10.558 -0.165 0.046 1.00 84.44 187 SER A C 1
ATOM 1491 O O . SER A 1 187 ? -11.673 -0.027 0.564 1.00 84.44 187 SER A O 1
ATOM 1493 N N . ILE A 1 188 ? -9.563 0.703 0.211 1.00 88.56 188 ILE A N 1
ATOM 1494 C CA . ILE A 1 188 ? -9.610 1.862 1.101 1.00 88.56 188 ILE A CA 1
ATOM 1495 C C . ILE A 1 188 ? -9.425 3.119 0.266 1.00 88.56 188 ILE A C 1
ATOM 1497 O O . ILE A 1 188 ? -8.520 3.166 -0.548 1.00 88.56 188 ILE A O 1
ATOM 1501 N N . ILE A 1 189 ? -10.216 4.162 0.483 1.00 89.25 189 ILE A N 1
ATOM 1502 C CA . ILE A 1 189 ? -9.924 5.497 -0.055 1.00 89.25 189 ILE A CA 1
ATOM 1503 C C . ILE A 1 189 ? -9.520 6.388 1.109 1.00 89.25 189 ILE A C 1
ATOM 1505 O O . ILE A 1 189 ? -10.274 6.504 2.076 1.00 89.25 189 ILE A O 1
ATOM 1509 N N . CYS A 1 190 ? -8.338 6.993 1.031 1.00 88.81 190 CYS A N 1
ATOM 1510 C CA . CYS A 1 190 ? -7.841 7.891 2.067 1.00 88.81 190 CYS A CA 1
ATOM 1511 C C . CYS A 1 190 ? -8.317 9.319 1.806 1.00 88.81 190 CYS A C 1
ATOM 1513 O O . CYS A 1 190 ? -8.193 9.815 0.687 1.00 88.81 190 CYS A O 1
ATOM 1515 N N . HIS A 1 191 ? -8.820 9.973 2.849 1.00 89.12 191 HIS A N 1
ATOM 1516 C CA . HIS A 1 191 ? -9.285 11.354 2.797 1.00 89.12 191 HIS A CA 1
ATOM 1517 C C . HIS A 1 191 ? -8.409 12.230 3.679 1.00 89.12 191 HIS A C 1
ATOM 1519 O O . HIS A 1 191 ? -8.221 11.966 4.880 1.00 89.12 191 HIS A O 1
ATOM 1525 N N . GLY A 1 192 ? -7.833 13.254 3.056 1.00 82.00 192 GLY A N 1
ATOM 1526 C CA . GLY A 1 192 ? -7.008 14.245 3.720 1.00 82.00 192 GLY A CA 1
ATOM 1527 C C . GLY A 1 192 ? -7.770 14.882 4.876 1.00 82.00 192 GLY A C 1
ATOM 1528 O O . GLY A 1 192 ? -9.003 14.872 4.944 1.00 82.00 192 GLY A O 1
ATOM 1529 N N . SER A 1 193 ? -7.030 15.447 5.821 1.00 70.50 193 SER A N 1
ATOM 1530 C CA . SER A 1 193 ? -7.655 16.253 6.864 1.00 70.50 193 SER A CA 1
ATOM 1531 C C . SER A 1 193 ? -8.254 17.491 6.208 1.00 70.50 193 SER A C 1
ATOM 1533 O O . SER A 1 193 ? -7.525 18.430 5.894 1.00 70.50 193 SER A O 1
ATOM 1535 N N . SER A 1 194 ? -9.567 17.484 5.951 1.00 49.22 194 SER A N 1
ATOM 1536 C CA . SER A 1 194 ? -10.252 18.688 5.488 1.00 49.22 194 SER A CA 1
ATOM 1537 C C . SER A 1 194 ? -9.922 19.812 6.471 1.00 49.22 194 SER A C 1
ATOM 1539 O O . SER A 1 194 ? -10.162 19.632 7.672 1.00 49.22 194 SER A O 1
ATOM 1541 N N . PRO A 1 195 ? -9.398 20.970 6.023 1.00 36.75 195 PRO A N 1
ATOM 1542 C CA . PRO A 1 195 ? -9.517 22.163 6.836 1.00 36.75 195 PRO A CA 1
ATOM 1543 C C . PRO A 1 195 ? -11.013 22.310 7.094 1.00 36.75 195 PRO A C 1
ATOM 1545 O O . PRO A 1 195 ? -11.811 22.264 6.160 1.00 36.75 195 PRO A O 1
ATOM 1548 N N . SER A 1 196 ? -11.399 22.357 8.363 1.00 30.77 196 SER A N 1
ATOM 1549 C CA . SER A 1 196 ? -12.783 22.477 8.803 1.00 30.77 196 SER A CA 1
ATOM 1550 C C . SER A 1 196 ? -13.469 23.642 8.083 1.00 30.77 196 SER A C 1
ATOM 1552 O O . SER A 1 196 ? -13.371 24.788 8.519 1.00 30.77 196 SER A O 1
ATOM 1554 N N . ASN A 1 197 ? -14.150 23.363 6.974 1.00 30.23 197 ASN A N 1
ATOM 1555 C CA . ASN A 1 197 ? -15.077 24.302 6.377 1.00 30.23 197 ASN A CA 1
ATOM 1556 C C . ASN A 1 197 ? -16.342 24.218 7.213 1.00 30.23 197 ASN A C 1
ATOM 1558 O O . ASN A 1 197 ? -17.045 23.207 7.214 1.00 30.23 197 ASN A O 1
ATOM 1562 N N . ASN A 1 198 ? -16.587 25.286 7.965 1.00 30.02 198 ASN A N 1
ATOM 1563 C CA . ASN A 1 198 ? -17.870 25.516 8.592 1.00 30.02 198 ASN A CA 1
ATOM 1564 C C . ASN A 1 198 ? -18.975 25.338 7.552 1.00 30.02 198 ASN A C 1
ATOM 1566 O O . ASN A 1 198 ? -18.957 25.932 6.474 1.00 30.02 198 ASN A O 1
ATOM 1570 N N . SER A 1 199 ? -19.940 24.512 7.924 1.00 29.92 199 SER A N 1
ATOM 1571 C CA . SER A 1 199 ? -21.232 24.405 7.278 1.00 29.92 199 SER A CA 1
ATOM 1572 C C . SER A 1 199 ? -21.909 25.777 7.289 1.00 29.92 199 SER A C 1
ATOM 1574 O O . SER A 1 199 ? -22.380 26.215 8.335 1.00 29.92 199 SER A O 1
ATOM 1576 N N . GLU A 1 200 ? -22.016 26.430 6.137 1.00 28.38 200 GLU A N 1
ATOM 1577 C CA . GLU A 1 200 ? -23.090 27.388 5.893 1.00 28.38 200 GLU A CA 1
ATOM 1578 C C . GLU A 1 200 ? -23.935 26.896 4.722 1.00 28.38 200 GLU A C 1
ATOM 1580 O O . GLU A 1 200 ? -23.552 26.891 3.555 1.00 28.38 200 GLU A O 1
ATOM 1585 N N . SER A 1 201 ? -25.121 26.429 5.085 1.00 33.50 201 SER A N 1
ATOM 1586 C CA . SER A 1 201 ? -26.246 26.189 4.203 1.00 33.50 201 SER A CA 1
ATOM 1587 C C . SER A 1 201 ? -26.737 27.501 3.587 1.00 33.50 201 SER A C 1
ATOM 1589 O O . SER A 1 201 ? -27.124 28.402 4.328 1.00 33.50 201 SER A O 1
ATOM 1591 N N . SER A 1 202 ? -26.842 27.583 2.257 1.00 31.50 202 SER A N 1
ATOM 1592 C CA . SER A 1 202 ? -27.847 28.410 1.565 1.00 31.50 202 SER A CA 1
ATOM 1593 C C . SER A 1 202 ? -28.120 27.885 0.154 1.00 31.50 202 SER A C 1
ATOM 1595 O O . SER A 1 202 ? -27.233 27.822 -0.691 1.00 31.50 202 SER A O 1
ATOM 1597 N N . ASN A 1 203 ? -29.384 27.548 -0.097 1.00 31.11 203 ASN A N 1
ATOM 1598 C CA . ASN A 1 203 ? -29.975 27.382 -1.424 1.00 31.11 203 ASN A CA 1
ATOM 1599 C C . ASN A 1 203 ? -29.898 28.685 -2.240 1.00 31.11 203 ASN A C 1
ATOM 1601 O O . ASN A 1 203 ? -30.115 29.749 -1.660 1.00 31.11 203 ASN A O 1
ATOM 1605 N N . SER A 1 204 ? -29.740 28.586 -3.572 1.00 32.62 204 SER A N 1
ATOM 1606 C CA . SER A 1 204 ? -30.638 29.168 -4.608 1.00 32.62 204 SER A CA 1
ATOM 1607 C C . SER A 1 204 ? -30.065 29.051 -6.038 1.00 32.62 204 SER A C 1
ATOM 1609 O O . SER A 1 204 ? -29.187 29.802 -6.438 1.00 32.62 204 SER A O 1
ATOM 1611 N N . GLN A 1 205 ? -30.592 28.091 -6.802 1.00 31.80 205 GLN A N 1
ATOM 1612 C CA . GLN A 1 205 ? -31.204 28.230 -8.139 1.00 31.80 205 GLN A CA 1
ATOM 1613 C C . GLN A 1 205 ? -30.765 29.343 -9.142 1.00 31.80 205 GLN A C 1
ATOM 1615 O O . GLN A 1 205 ? -31.052 30.517 -8.935 1.00 31.80 205 GLN A O 1
ATOM 1620 N N . SER A 1 206 ? -30.347 28.885 -10.344 1.00 31.70 206 SER A N 1
ATOM 1621 C CA . SER A 1 206 ? -30.856 29.261 -11.700 1.00 31.70 206 SER A CA 1
ATOM 1622 C C . SER A 1 206 ? -29.932 29.989 -12.713 1.00 31.70 206 SER A C 1
ATOM 1624 O O . SER A 1 206 ? -29.643 31.169 -12.573 1.00 31.70 206 SER A O 1
ATOM 1626 N N . SER A 1 207 ? -29.691 29.285 -13.838 1.00 30.47 207 SER A N 1
ATOM 1627 C CA . SER A 1 207 ? -29.791 29.734 -15.255 1.00 30.47 207 SER A CA 1
ATOM 1628 C C . SER A 1 207 ? -28.619 30.392 -16.020 1.00 30.47 207 SER A C 1
ATOM 1630 O O . SER A 1 207 ? -28.300 31.554 -15.819 1.00 30.47 207 SER A O 1
ATOM 1632 N N . SER A 1 208 ? -28.182 29.661 -17.070 1.00 31.27 208 SER A N 1
ATOM 1633 C CA . SER A 1 208 ? -27.790 30.076 -18.448 1.00 31.27 208 SER A CA 1
ATOM 1634 C C . SER A 1 208 ? -26.679 31.131 -18.630 1.00 31.27 208 SER A C 1
ATOM 1636 O O . SER A 1 208 ? -26.802 32.257 -18.178 1.00 31.27 208 SER A O 1
ATOM 1638 N N . SER A 1 209 ? -25.635 30.929 -19.441 1.00 30.88 209 SER A N 1
ATOM 1639 C CA . SER A 1 209 ? -25.709 30.743 -20.899 1.00 30.88 209 SER A CA 1
ATOM 1640 C C . SER A 1 209 ? -24.305 30.587 -21.526 1.00 30.88 209 SER A C 1
ATOM 1642 O O . SER A 1 209 ? -23.312 31.061 -20.984 1.00 30.88 209 SER A O 1
ATOM 1644 N N . ASN A 1 210 ? -24.280 29.908 -22.679 1.00 39.00 210 ASN A N 1
ATOM 1645 C CA . ASN A 1 210 ? -23.260 29.833 -23.738 1.00 39.00 210 ASN A CA 1
ATOM 1646 C C . ASN A 1 210 ? -22.139 30.888 -23.759 1.00 39.00 210 ASN A C 1
ATOM 1648 O O . ASN A 1 210 ? -22.424 32.082 -23.734 1.00 39.00 210 ASN A O 1
ATOM 1652 N N . SER A 1 211 ? -20.917 30.443 -24.088 1.00 31.42 211 SER A N 1
ATOM 1653 C CA . SER A 1 211 ? -20.070 31.051 -25.133 1.00 31.42 211 SER A CA 1
ATOM 1654 C C . SER A 1 211 ? -18.909 30.133 -25.519 1.00 31.42 211 SER A C 1
ATOM 1656 O O . SER A 1 211 ? -18.145 29.657 -24.687 1.00 31.42 211 SER A O 1
ATOM 1658 N N . THR A 1 212 ? -18.820 29.902 -26.820 1.00 31.61 212 THR A N 1
ATOM 1659 C CA . THR A 1 212 ? -17.855 29.091 -27.557 1.00 31.61 212 THR A CA 1
ATOM 1660 C C . THR A 1 212 ? -16.552 29.860 -27.827 1.00 31.61 212 THR A C 1
ATOM 1662 O O . THR A 1 212 ? -16.572 31.083 -27.940 1.00 31.61 212 THR A O 1
ATOM 1665 N N . SER A 1 213 ? -15.491 29.096 -28.120 1.00 30.45 213 SER A N 1
ATOM 1666 C CA . SER A 1 213 ? -14.438 29.309 -29.141 1.00 30.45 213 SER A CA 1
ATOM 1667 C C . SER A 1 213 ? -13.010 29.720 -28.728 1.00 30.45 213 SER A C 1
ATOM 1669 O O . SER A 1 213 ? -12.794 30.792 -28.185 1.00 30.45 213 SER A O 1
ATOM 1671 N N . ASN A 1 214 ? -12.084 28.824 -29.136 1.00 31.05 214 ASN A N 1
ATOM 1672 C CA . ASN A 1 214 ? -10.724 28.969 -29.706 1.00 31.05 214 ASN A CA 1
ATOM 1673 C C . ASN A 1 214 ? -9.671 29.778 -28.910 1.00 31.05 214 ASN A C 1
ATOM 1675 O O . ASN A 1 214 ? -9.965 30.819 -28.357 1.00 31.05 214 ASN A O 1
ATOM 1679 N N . SER A 1 215 ? -8.395 29.383 -28.819 1.00 33.34 215 SER A N 1
ATOM 1680 C CA . SER A 1 215 ? -7.482 29.021 -29.913 1.00 33.34 215 SER A CA 1
ATOM 1681 C C . SER A 1 215 ? -6.151 28.420 -29.417 1.00 33.34 215 SER A C 1
ATOM 1683 O O . SER A 1 215 ? -5.710 28.687 -28.303 1.00 33.34 215 SER A O 1
ATOM 1685 N N . LEU A 1 216 ? -5.496 27.682 -30.320 1.00 38.62 216 LEU A N 1
ATOM 1686 C CA . LEU A 1 216 ? -4.118 27.171 -30.298 1.00 38.62 216 LEU A CA 1
ATOM 1687 C C . LEU A 1 216 ? -3.026 28.241 -30.094 1.00 38.62 216 LEU A C 1
ATOM 1689 O O . LEU A 1 216 ? -3.158 29.338 -30.632 1.00 38.62 216 LEU A O 1
ATOM 1693 N N . SER A 1 217 ? -1.893 27.843 -29.490 1.00 33.44 217 SER A N 1
ATOM 1694 C CA . SER A 1 217 ? -0.477 28.021 -29.942 1.00 33.44 217 SER A CA 1
ATOM 1695 C C . SER A 1 217 ? 0.465 27.545 -28.805 1.00 33.44 217 SER A C 1
ATOM 1697 O O . SER A 1 217 ? 0.297 27.967 -27.671 1.00 33.44 217 SER A O 1
ATOM 1699 N N . SER A 1 218 ? 1.237 26.454 -28.917 1.00 29.59 218 SER A N 1
ATOM 1700 C CA . SER A 1 218 ? 2.492 26.182 -29.658 1.00 29.59 218 SER A CA 1
ATOM 1701 C C . SER A 1 218 ? 3.790 26.724 -29.021 1.00 29.59 218 SER A C 1
ATOM 1703 O O . SER A 1 218 ? 3.956 27.937 -28.932 1.00 29.59 218 SER A O 1
ATOM 1705 N N . SER A 1 219 ? 4.750 25.794 -28.807 1.00 31.66 219 SER A N 1
ATOM 1706 C CA . SER A 1 219 ? 6.238 25.936 -28.814 1.00 31.66 219 SER A CA 1
ATOM 1707 C C . SER A 1 219 ? 6.901 26.761 -27.689 1.00 31.66 219 SER A C 1
ATOM 1709 O O . SER A 1 219 ? 6.352 27.760 -27.265 1.00 31.66 219 SER A O 1
ATOM 1711 N N . SER A 1 220 ? 8.101 26.480 -27.164 1.00 31.03 220 SER A N 1
ATOM 1712 C CA . SER A 1 220 ? 9.155 25.482 -27.413 1.00 31.03 220 SER A CA 1
ATOM 1713 C C . SER A 1 220 ? 10.291 25.680 -26.381 1.00 31.03 220 SER A C 1
ATOM 1715 O O . SER A 1 220 ? 10.514 26.798 -25.927 1.00 31.03 220 SER A O 1
ATOM 1717 N N . SER A 1 221 ? 11.058 24.605 -26.149 1.00 29.30 221 SER A N 1
ATOM 1718 C CA . SER A 1 221 ? 12.535 24.544 -26.029 1.00 29.30 221 SER A CA 1
ATOM 1719 C C . SER A 1 221 ? 13.315 25.135 -24.828 1.00 29.30 221 SER A C 1
ATOM 1721 O O . SER A 1 221 ? 13.351 26.348 -24.641 1.00 29.30 221 SER A O 1
ATOM 1723 N N . SER A 1 222 ? 14.167 24.247 -24.262 1.00 32.84 222 SER A N 1
ATOM 1724 C CA . SER A 1 222 ? 15.512 24.451 -23.643 1.00 32.84 222 SER A CA 1
ATOM 1725 C C . SER A 1 222 ? 15.559 25.177 -22.282 1.00 32.84 222 SER A C 1
ATOM 1727 O O . SER A 1 222 ? 14.752 26.054 -22.035 1.00 32.84 222 SER A O 1
ATOM 1729 N N . GLN A 1 223 ? 16.452 24.890 -21.327 1.00 32.56 223 GLN A N 1
ATOM 1730 C CA . GLN A 1 223 ? 17.828 24.385 -21.383 1.00 32.56 223 GLN A CA 1
ATOM 1731 C C . GLN A 1 223 ? 18.308 23.998 -19.962 1.00 32.56 223 GLN A C 1
ATOM 1733 O O . GLN A 1 223 ? 17.735 24.460 -18.981 1.00 32.56 223 GLN A O 1
ATOM 1738 N N . ASP A 1 224 ? 19.366 23.183 -19.925 1.00 29.69 224 ASP A N 1
ATOM 1739 C CA . ASP A 1 224 ? 20.398 22.949 -18.897 1.00 29.69 224 ASP A CA 1
ATOM 1740 C C . ASP A 1 224 ? 20.307 23.571 -17.491 1.00 29.69 224 ASP A C 1
ATOM 1742 O O . ASP A 1 224 ? 20.099 24.767 -17.299 1.00 29.69 224 ASP A O 1
ATOM 1746 N N . GLY A 1 225 ? 20.681 22.744 -16.511 1.00 31.06 225 GLY A N 1
ATOM 1747 C CA . GLY A 1 225 ? 21.004 23.155 -15.147 1.00 31.06 225 GLY A CA 1
ATOM 1748 C C . GLY A 1 225 ? 21.597 22.008 -14.335 1.00 31.06 225 GLY A C 1
ATOM 1749 O O . GLY A 1 225 ? 20.963 21.501 -13.414 1.00 31.06 225 GLY A O 1
ATOM 1750 N N . SER A 1 226 ? 22.793 21.565 -14.718 1.00 42.53 226 SER A N 1
ATOM 1751 C CA . SER A 1 226 ? 23.670 20.748 -13.881 1.00 42.53 226 SER A CA 1
ATOM 1752 C C . SER A 1 226 ? 24.032 21.528 -12.621 1.00 42.53 226 SER A C 1
ATOM 1754 O O . SER A 1 226 ? 24.625 22.589 -12.750 1.00 42.53 226 SER A O 1
ATOM 1756 N N . ASP A 1 227 ? 23.761 20.980 -11.439 1.00 31.73 227 ASP A N 1
ATOM 1757 C CA . ASP A 1 227 ? 24.538 21.288 -10.238 1.00 31.73 227 ASP A CA 1
ATOM 1758 C C . ASP A 1 227 ? 24.634 20.039 -9.361 1.00 31.73 227 ASP A C 1
ATOM 1760 O O . ASP A 1 227 ? 23.735 19.641 -8.620 1.00 31.73 227 ASP A O 1
ATOM 1764 N N . SER A 1 228 ? 25.777 19.383 -9.523 1.00 45.84 228 SER A N 1
ATOM 1765 C CA . SE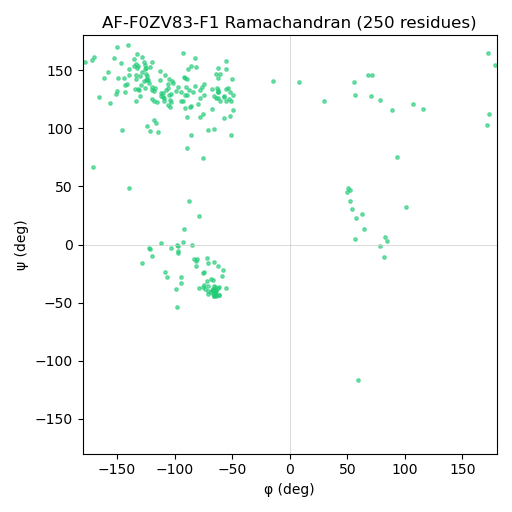R A 1 228 ? 26.356 18.459 -8.570 1.00 45.84 228 SER A CA 1
ATOM 1766 C C . SER A 1 228 ? 26.792 19.238 -7.338 1.00 45.84 228 SER A C 1
ATOM 1768 O O . SER A 1 228 ? 27.732 20.018 -7.437 1.00 45.84 228 SER A O 1
ATOM 1770 N N . GLU A 1 229 ? 26.213 18.971 -6.172 1.00 36.53 229 GLU A N 1
ATOM 1771 C CA . GLU A 1 229 ? 26.930 1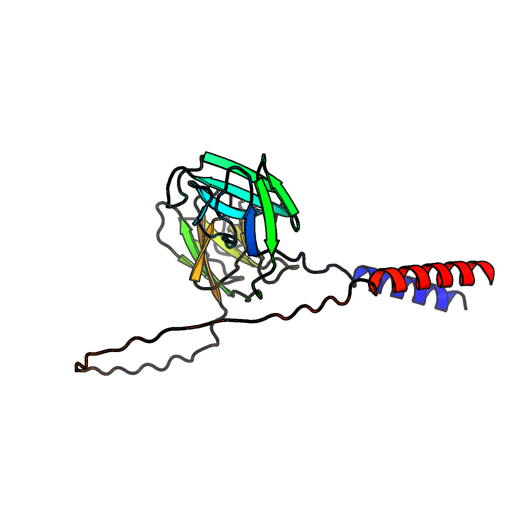9.171 -4.919 1.00 36.53 229 GLU A CA 1
ATOM 1772 C C . GLU A 1 229 ? 26.290 18.394 -3.765 1.00 36.53 229 GLU A C 1
ATOM 1774 O O . GLU A 1 229 ? 25.076 18.318 -3.603 1.00 36.53 229 GLU A O 1
ATOM 1779 N N . ASN A 1 230 ? 27.178 17.892 -2.909 1.00 35.88 230 ASN A N 1
ATOM 1780 C CA . ASN A 1 230 ? 26.940 17.508 -1.523 1.00 35.88 230 ASN A CA 1
ATOM 1781 C C . ASN A 1 230 ? 26.576 16.042 -1.212 1.00 35.88 230 ASN A C 1
ATOM 1783 O O . ASN A 1 230 ? 25.481 15.689 -0.781 1.00 35.88 230 ASN A O 1
ATOM 1787 N N . SER A 1 231 ? 27.590 15.177 -1.272 1.00 38.25 231 SER A N 1
ATOM 1788 C CA . SER A 1 231 ? 27.634 13.936 -0.481 1.00 38.25 231 SER A CA 1
ATOM 1789 C C . SER A 1 231 ? 29.047 13.676 0.057 1.00 38.25 231 SER A C 1
ATOM 1791 O O . SER A 1 231 ? 29.602 12.597 -0.099 1.00 38.25 231 SER A O 1
ATOM 1793 N N . SER A 1 232 ? 29.677 14.688 0.668 1.00 41.06 232 SER A N 1
ATOM 1794 C CA . SER A 1 232 ? 30.984 14.539 1.345 1.00 41.06 232 SER A CA 1
ATOM 1795 C C . SER A 1 232 ? 30.955 14.939 2.828 1.00 41.06 232 SER A C 1
ATOM 1797 O O . SER A 1 232 ? 31.972 14.799 3.512 1.00 41.06 232 SER A O 1
ATOM 1799 N N . SER A 1 233 ? 29.835 15.427 3.361 1.00 41.94 233 SER A N 1
ATOM 1800 C CA . SER A 1 233 ? 29.776 15.916 4.744 1.00 41.94 233 SER A CA 1
ATOM 1801 C C . SER A 1 233 ? 29.669 14.785 5.774 1.00 41.94 233 SER A C 1
ATOM 1803 O O . SER A 1 233 ? 30.344 14.850 6.796 1.00 41.94 233 SER A O 1
ATOM 1805 N N . ILE A 1 234 ? 28.934 13.703 5.497 1.00 46.94 234 ILE A N 1
ATOM 1806 C CA . ILE A 1 234 ? 28.681 12.637 6.489 1.00 46.94 234 ILE A CA 1
ATOM 1807 C C . ILE A 1 234 ? 29.951 11.837 6.832 1.00 46.94 234 ILE A C 1
ATOM 1809 O O . ILE A 1 234 ? 30.230 11.607 8.006 1.00 46.94 234 ILE A O 1
ATOM 1813 N N . VAL A 1 235 ? 30.798 11.511 5.849 1.00 46.44 235 VAL A N 1
ATOM 1814 C CA . VAL A 1 235 ? 32.050 10.768 6.107 1.00 46.44 235 VAL A CA 1
ATOM 1815 C C . VAL A 1 235 ? 33.064 11.615 6.896 1.00 46.44 235 VAL A C 1
ATOM 1817 O O . VAL A 1 235 ? 33.829 11.084 7.702 1.00 46.44 235 VAL A O 1
ATOM 1820 N N . LYS A 1 236 ? 33.045 12.947 6.735 1.00 43.44 236 LYS A N 1
ATOM 1821 C CA . LYS A 1 236 ? 33.967 13.848 7.446 1.00 43.44 236 LYS A CA 1
ATOM 1822 C C . LYS A 1 236 ? 33.648 13.959 8.941 1.00 43.44 236 LYS A C 1
ATOM 1824 O O . LYS A 1 236 ? 34.582 14.017 9.739 1.00 43.44 236 LYS A O 1
ATOM 1829 N N . TYR A 1 237 ? 32.372 13.924 9.337 1.00 47.62 237 TYR A N 1
ATOM 1830 C CA . TYR A 1 237 ? 31.997 13.988 10.756 1.00 47.62 237 TYR A CA 1
ATOM 1831 C C . TYR A 1 237 ? 32.277 12.679 11.506 1.00 47.62 237 TYR A C 1
ATOM 1833 O O . TYR A 1 237 ? 32.725 12.726 12.651 1.00 47.62 237 TYR A O 1
ATOM 1841 N N . SER A 1 238 ? 32.116 11.519 10.859 1.00 53.28 238 SER A N 1
ATOM 1842 C CA . SER A 1 238 ? 32.397 10.220 11.489 1.00 53.28 238 SER A CA 1
ATOM 1843 C C . SER A 1 238 ? 33.887 10.011 11.792 1.00 53.28 238 SER A C 1
ATOM 1845 O O . SER A 1 238 ? 34.231 9.494 12.853 1.00 53.28 238 SER A O 1
ATOM 1847 N N . ILE A 1 239 ? 34.788 10.461 10.910 1.00 55.31 239 ILE A N 1
ATOM 1848 C CA . ILE A 1 239 ? 36.241 10.314 11.116 1.00 55.31 239 ILE A CA 1
ATOM 1849 C C . ILE A 1 239 ? 36.741 11.241 12.237 1.00 55.31 239 ILE A C 1
ATOM 1851 O O . ILE A 1 239 ? 37.539 10.818 13.074 1.00 55.31 239 ILE A O 1
ATOM 1855 N N . LEU A 1 240 ? 36.233 12.477 12.308 1.00 51.31 240 LEU A N 1
ATOM 1856 C CA . LEU A 1 240 ? 36.589 13.435 13.364 1.00 51.31 240 LEU A CA 1
ATOM 1857 C C . LEU A 1 240 ? 36.204 12.928 14.763 1.00 51.31 240 LEU A C 1
ATOM 1859 O O . LEU A 1 240 ? 36.961 13.120 15.714 1.00 51.31 240 LEU A O 1
ATOM 1863 N N . LEU A 1 241 ? 35.074 12.227 14.880 1.00 53.38 241 LEU A N 1
ATOM 1864 C CA . LEU A 1 241 ? 34.595 11.675 16.149 1.00 53.38 241 LEU A CA 1
ATOM 1865 C C . LEU A 1 241 ? 35.412 10.456 16.600 1.00 53.38 241 LEU A C 1
ATOM 1867 O O . LEU A 1 241 ? 35.743 10.351 17.781 1.00 53.38 241 LEU A O 1
ATOM 1871 N N . ILE A 1 242 ? 35.831 9.583 15.676 1.00 64.12 242 ILE A N 1
ATOM 1872 C CA . ILE A 1 242 ? 36.723 8.453 15.994 1.00 64.12 242 ILE A CA 1
ATOM 1873 C C . ILE A 1 242 ? 38.085 8.965 16.482 1.00 64.12 242 ILE A C 1
ATOM 1875 O O . ILE A 1 242 ? 38.582 8.493 17.504 1.00 64.12 242 ILE A O 1
ATOM 1879 N N . ILE A 1 243 ? 38.655 9.979 15.819 1.00 61.12 243 ILE A N 1
ATOM 1880 C CA . ILE A 1 243 ? 39.928 10.586 16.237 1.00 61.12 243 ILE A CA 1
ATOM 1881 C C . ILE A 1 243 ? 39.797 11.203 17.635 1.00 61.12 243 ILE A C 1
ATOM 1883 O O . ILE A 1 243 ? 40.659 10.973 18.482 1.00 61.12 243 ILE A O 1
ATOM 1887 N N . PHE A 1 244 ? 38.703 11.916 17.920 1.00 53.88 244 PHE A N 1
ATOM 1888 C CA . PHE A 1 244 ? 38.482 12.516 19.239 1.00 53.88 244 PHE A CA 1
ATOM 1889 C C . PHE A 1 244 ? 38.309 11.458 20.339 1.00 53.88 244 PHE A C 1
ATOM 1891 O O . PHE A 1 244 ? 38.795 11.632 21.456 1.00 53.88 244 PHE A O 1
ATOM 1898 N N . THR A 1 245 ? 37.666 10.333 20.022 1.00 57.91 245 THR A N 1
ATOM 1899 C CA . THR A 1 245 ? 37.451 9.240 20.982 1.00 57.91 245 THR A CA 1
ATOM 1900 C C . THR A 1 245 ? 38.759 8.508 21.290 1.00 57.91 245 THR A C 1
ATOM 1902 O O . THR A 1 245 ? 39.065 8.270 22.456 1.00 57.91 245 THR A O 1
ATOM 1905 N N . ILE A 1 246 ? 39.588 8.235 20.275 1.00 65.19 246 ILE A N 1
ATOM 1906 C CA . ILE A 1 246 ? 40.916 7.627 20.463 1.00 65.19 246 ILE A CA 1
ATOM 1907 C C . ILE A 1 246 ? 41.841 8.572 21.245 1.00 65.19 246 ILE A C 1
ATOM 1909 O O . ILE A 1 246 ? 42.549 8.129 22.147 1.00 65.19 246 ILE A O 1
ATOM 1913 N N . PHE A 1 247 ? 41.804 9.877 20.959 1.00 58.91 247 PHE A N 1
ATOM 1914 C CA . PHE A 1 247 ? 42.649 10.862 21.641 1.00 58.91 247 PHE A CA 1
ATOM 1915 C C . PHE A 1 247 ? 42.322 10.985 23.138 1.00 58.91 247 PHE A C 1
ATOM 1917 O O . PHE A 1 247 ? 43.226 11.115 23.958 1.00 58.91 247 PHE A O 1
ATOM 1924 N N . ASN A 1 248 ? 41.045 10.872 23.519 1.00 49.28 248 ASN A N 1
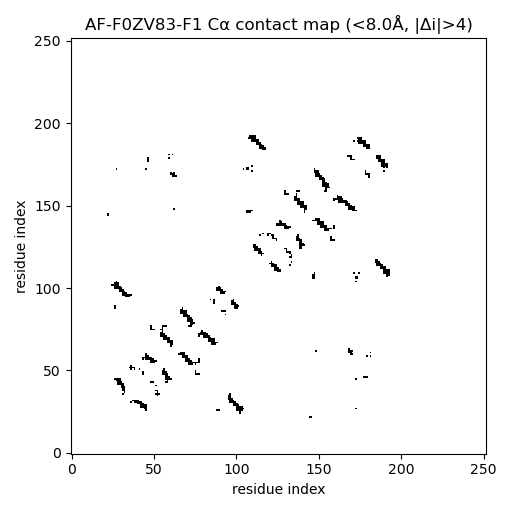ATOM 1925 C CA . ASN A 1 248 ? 40.642 10.890 24.929 1.00 49.28 248 ASN A CA 1
ATOM 1926 C C . ASN A 1 248 ? 40.960 9.583 25.674 1.00 49.28 248 ASN A C 1
ATOM 1928 O O . ASN A 1 248 ? 41.146 9.619 26.886 1.00 49.28 248 ASN A O 1
ATOM 1932 N N . ILE A 1 249 ? 41.067 8.448 24.973 1.00 62.03 249 ILE A N 1
ATOM 1933 C CA . ILE A 1 249 ? 41.503 7.176 25.575 1.00 62.03 249 ILE A CA 1
ATOM 1934 C C . ILE A 1 249 ? 43.003 7.202 25.907 1.00 62.03 249 ILE A C 1
ATOM 1936 O O . ILE A 1 249 ? 43.407 6.595 26.888 1.00 62.03 249 ILE A O 1
ATOM 1940 N N . PHE A 1 250 ? 43.822 7.922 25.134 1.00 49.06 250 PHE A N 1
ATOM 1941 C CA . PHE A 1 250 ? 45.276 7.998 25.346 1.00 49.06 250 PHE A CA 1
ATOM 1942 C C . PHE A 1 250 ? 45.731 9.030 26.395 1.00 49.06 250 PHE A C 1
ATOM 1944 O O . PHE A 1 250 ? 46.901 9.029 26.770 1.00 49.06 250 PHE A O 1
ATOM 1951 N N . ILE A 1 251 ? 44.845 9.927 26.843 1.00 53.34 251 ILE A N 1
ATOM 1952 C CA . ILE A 1 251 ? 45.153 10.982 27.834 1.00 53.34 251 ILE A CA 1
ATOM 1953 C C . ILE A 1 251 ? 44.753 10.575 29.271 1.00 53.34 251 ILE A C 1
ATOM 1955 O O . ILE A 1 251 ? 45.075 11.277 30.231 1.00 53.34 251 ILE A O 1
ATOM 1959 N N . LEU A 1 252 ? 44.092 9.427 29.428 1.00 46.50 252 LEU A N 1
ATOM 1960 C CA . LEU A 1 252 ? 43.768 8.784 30.709 1.00 46.50 252 LEU A CA 1
ATOM 1961 C C . LEU A 1 252 ? 44.792 7.701 31.059 1.00 46.50 252 LEU A C 1
ATOM 1963 O O . LEU A 1 252 ? 45.066 7.561 32.272 1.00 46.50 252 LEU A O 1
#

Organism: Dictyostelium purpureum (NCBI:txid5786)

Foldseek 3Di:
DVVVVVVVVVVVVVVVVVPDPPPPQDFFKKDKDFPQWPCVPDIDGAQDFDQTSNWTWHWYADPVVRWIKIWTAPDSVRPHTDDIDIHHDCWDDDPGMIMHTHRDADDFQFFKKWKDFPPWDIDIAGAPAWDDTPNWIWHKHDDPSDRFKIWIFTAPDRRRPHTDDDTQIWGDGDAQDWTDGPPGRMIMGTHGDPPDDDDDDDDDDDDDDDDDDDDDDDDDDDDDDDDDDDDPPPVVVVVVVVVVVVVVVVVD

Radius of gyration: 25.46 Å; Cα contacts (8 Å, |Δi|>4): 429; chains: 1; bounding box: 76×44×69 Å

Mean predicted aligned error: 16.74 Å

pLDDT: mean 70.97, std 20.32, range [28.38, 93.0]

Secondary structure (DSSP, 8-state):
-HHHHHHHHHHHHHHHHHS---------EEEEEETTB--TT-EEEBT--EEETTEEEEEEEETTTTEEEEEEESSTTS-SEEEEEEE-SSEEEETTEEEEEE---PPPPEEEEEEEETTEEEEEEEBT-EEEETTEEEEEEE-TT-TTEEEEEEESSTTS-SB-S--EEEE--STT-EEEPTTSSEEEEEEE---------------------------------------SHHHHHHHHHHHHHHHHHH--

=== Feature glossary ===
The record interleaves many kinds of information about one protein. Here is each kind framed as the question it answers.

Q: What known structures does this most resemble?
A: Structural nearest neighbors (via Foldseek easy-search vs the PDB). Reported per hit: target PDB id, E-value, and alignment TM-score. A TM-score above ~0.5 is the conventional threshold for 'same fold'.

Q: Where is each backbone atom in 3D?
A: The mmCIF table is the protein's shape written out atom by atom. For each backbone N, Cα, C, and carbonyl O, it records an (x, y, z) coordinate triple in Å plus the residue type, chain letter, and residue number.

Q: What are the backbone torsion angles?
A: The φ/ψ torsion pair specifies the backbone conformation at each residue. φ rotates about the N–Cα bond, ψ about the Cα–C bond. Steric clashes forbid most of the (φ, ψ) plane — the allowed regions (α-helix basin, β-sheet basin, left-handed helix) are the Ramachandran-allowed regions.

Q: Which residues are buried vs exposed?
A: Solvent-accessible surface area (SASA) is the area in Å² traced out by the centre of a 1.4 Å probe sphere (a water molecule) rolled over the protein's van der Waals surface (Shrake–Rupley / Lee–Richards construction). Buried residues have near-zero SASA; fully exposed residues can exceed 200 Å². The total SASA scales roughly with the number of surface residues.

Q: How confident is the AlphaFold model at each residue?
A: pLDDT is the predicted lDDT-Cα score: AlphaFold's confidence that the local environment of each residue (all inter-atomic distances within 15 Å) is correctly placed. It is a per-residue number between 0 and 100, with higher meaning more reliable.

Q: What does the local fold look like, residue by residue?
A: 3Di is Foldseek's structural alphabet. Each residue is assigned one of twenty discrete states based on how its Cα sits relative to its spatial (not sequential) neighbors. Aligning 3Di strings finds structural homologs roughly as well as full 3D superposition, but orders of magnitude faster.

Q: How big and how compact is the whole molecule?
A: Radius of gyration (Rg) is the root-mean-square distance of Cα atoms from their centroid — a single number for overall size and compactness. A globular domain of N residues has Rg ≈ 2.2·N^0.38 Å; an extended or disordered chain has a much larger Rg. The Cα contact count is the number of residue pairs whose Cα atoms are within 8 Å and are more than four positions apart in sequence — a standard proxy for tertiary packing density. The bounding box is the smallest axis-aligned box enclosing all Cα atoms.

Q: Which residues are in helices, strands, or loops?
A: DSSP 8-state secondary structure assigns each residue one of H (α-helix), G (3₁₀-helix), I (π-helix), E (extended β-strand), B (isolated β-bridge), T (hydrogen-bonded turn), S (bend), or '-' (coil). The assignment is computed from backbone hydrogen-bond geometry via the Kabsch–Sander algorithm.

Q: How mobile is each atom in the crystal?
A: Crystallographic B-factors measure how much each atom's electron density is smeared out, in Å². They rise in mobile loops and surface residues and fall in the buried interior. In AlphaFold models this column is repurposed to hold pLDDT instead.

Q: What if only a Cα trace is available?
A: P-SEA three-state annotation labels each residue as helix, strand, or coil based purely on the geometry of the Cα trace. It serves as a fallback when the full backbone (and thus DSSP) is unavailable.

Q: What family and function is it annotated with?
A: Database cross-references. InterPro integrates a dozen domain/family signature databases into unified entries with residue-range hits. GO terms attach function/process/location labels with evidence codes. CATH codes position the fold in a four-level structural taxonomy. Organism is the NCBI-taxonomy species name.

Q: Are the domains correctly placed relative to each other?
A: Predicted Aligned Error (PAE) is an AlphaFold confidence matrix: entry (i, j) is the expected error in the position of residue j, in ångströms, when the prediction is superimposed on the true structure at residue i. Low PAE within a block of residues means that block is internally rigid and well-predicted; high PAE between two blocks means their relative placement is uncertain even if each block individually is confident.

Q: What do the diagnostic plots show?
A: Three diagnostic plots accompany the record. The Cα contact map visualizes the tertiary structure as a 2D adjacency matrix (8 Å cutoff, sequence-local contacts suppressed). The Ramachandran plot shows the distribution of backbone (φ, ψ) torsions, with points in the α and β basins reflecting secondary structure content. The PAE plot shows AlphaFold's inter-residue confidence as a color matrix.

Q: What is the amino-acid chain?
A: Primary structure: the covalent order of the twenty standard amino acids along the backbone. Two proteins with the same sequence will (almost always) fold to the same structure; two with 30% identity often share a fold but not the details.

Q: What do the rendered images show?
A: The six renders are orthographic views along the three Cartesian axes in both directions. Representation (cartoon, sticks, or surface) and color scheme (sequence-rainbow or by-chain) vary across proteins so the training set covers all the common visualization conventions.